Protein AF-W8ZKY0-F1 (afdb_monomer)

Solvent-accessible surface area (backbone atoms only — not comparable to full-atom values): 22464 Å² total; per-residue (Å²): 136,89,84,80,86,82,85,80,84,78,80,82,82,81,80,84,76,86,82,75,83,84,78,81,79,81,80,81,86,76,80,89,77,89,74,93,79,85,77,85,77,80,91,82,86,84,74,68,77,63,52,60,56,52,49,50,65,52,47,52,59,53,51,49,50,49,53,51,49,51,53,48,52,54,52,48,54,51,49,53,54,43,48,43,53,16,31,44,48,29,35,48,54,54,35,62,53,50,40,63,53,51,53,62,57,51,73,54,58,75,72,52,81,76,79,72,83,89,81,79,86,82,84,88,81,91,77,81,93,72,91,73,77,84,74,84,67,81,76,69,76,78,70,76,71,54,65,60,56,47,50,59,50,21,74,72,41,62,86,66,57,15,60,49,46,41,27,59,73,70,64,39,59,63,62,38,30,56,42,34,51,34,79,70,34,30,63,72,53,31,61,53,43,36,59,42,26,67,91,37,98,59,63,55,91,42,53,48,57,74,45,38,41,60,47,62,85,82,56,93,55,88,30,42,35,39,37,30,36,32,33,58,49,92,64,55,48,82,98,71,72,43,79,43,73,47,79,38,77,23,75,32,75,37,71,71,81,69,91,65,70,80,79,70,63,86,75,81,75,87,84,90,59,60,50,44,77,75,49,68,45,56,82,66,31,39,54,64,34,71,38,36,40,35,32,39,38,46,59,65,37,49,33,30,46,46,41,44,47,98,92,43,68,59,84,39,96,52,48,43,76,45,64,19,37,94,84,6,47,40,77,39,60,33,68,37,53,67,84,54,70,67,44,80,36,40,38,38,40,38,34,80,86,70,32,52,32,74,49,78,47,47,33,44,71,87,129

Foldseek 3Di:
DDDDDDDDDDDDDDDDDPDDDDDDDDDDDDDDDDDDDDDDDDPDPDPPPVVVVVCCVVVVVVVVVVVVVVVLVVVVVQVQVLLQQLQQQLQVVVLVVVVVLVVVLPVCVVVDDDDDDPDDDDDDDDDDDDDDDDDDDPDPPPPPPVLVVQLVVLVVDPPPSSVLSVCSSVVVVVVNQVCCFDPRVQVVSLVSSLVSSPVGPADSVQKGWPGWGAADQPPPPFGKTKTKMKGFDPDADPPVRDIDIDIYMDIDTHDHPDPDDPPLPPDDDDDDWAKAWDDKPDAQAEAQDKIKTKMFTDAQWKKFKWWQAPVGTDPFPQGTIDTAHRRRMDMTIGHHHNPGDFDKTKMWMATPVGNIGMDIGTYDYDD

Secondary structure (DSSP, 8-state):
---------PPPPP--------PPPPPP--------------S--SSSHHHHHHHHHHHHHHHHHHHHHHHHHHHHHHHHHHHHHHHHHHHHHHHHHHHHHHHHHHHHHTTS---------------------------------HHHHHHHHHTTSPTTHHHHHHHHHHT-HHHHHHHHHSHHHHHHHHHHHHHHHTTSSS-GGGEEEEEEEPPPSSS-S--EEEEEEEEEESPPPTTT---EEEEEEEEEE-----SS---------SS----EEEEEESSSB-TTSEEEEEEE-STT-EEEEEEEETTEE---TTSSEEE--TTSEEEEEEEPPTTPPSEEEEEEEEETTS-EEEEEEEE----

Radius of gyration: 39.67 Å; Cα contacts (8 Å, |Δi|>4): 468; chains: 1; bounding box: 88×68×128 Å

Sequence (367 aa):
MVYASRLVLLKPFRRFRCSAPWRQPASPRIPLERGSKSPRMNGAARAEEGSILLEAALVMPVLLLFLVLLAAFVQFSAAETALQAAADRAARQTAAHIRPAMLLLQQEGSKLPESAPKDSIDAGYESTSESVRKVDSPSRPQLPDWRQAAAEAAAYLPDPAGELASAVLQGDWKALADMAAEPVGLAVFEPFLRKAAEDTPLEPSRISLASLSLPDLEGGESGFLKLEAEYEFPIRVPFLGKKIILHRTAAERVWIPDPLPSQGGAGVPDSSSTVQITELYPIPARPGRKATLEAVASPGAQVTLEVRYKSGNSVSKHVGTQMADASGHVEWTWLVSGNTTPGQWEVVVTTSDGASASMPFIVQKKG

pLDDT: mean 73.35, std 19.97, range [26.8, 95.56]

Mean predicted aligned error: 20.65 Å

Nearest PDB structures (foldseek):
  6xi3-assembly1_AAA  TM=5.463E-01  e=5.819E-04  Marinobacter nauticus ATCC 49840
  1tlk-assembly1_A-2  TM=5.467E-01  e=1.540E-02  Meleagris gallopavo
  5uv6-assembly1_A  TM=4.498E-01  e=2.290E-03  Homo sapiens
  4lnv-assembly3_C  TM=4.868E-01  e=1.078E-02  Anopheles gambiae
  1p5v-assembly1_A  TM=6.817E-01  e=4.078E-01  Yersinia pestis

Structure (mmCIF, N/CA/C/O backbone):
data_AF-W8ZKY0-F1
#
_entry.id   AF-W8ZKY0-F1
#
loop_
_atom_site.group_PDB
_atom_site.id
_atom_site.type_symbol
_atom_site.label_atom_id
_atom_site.label_alt_id
_atom_site.label_comp_id
_atom_site.label_asym_id
_atom_site.label_entity_id
_atom_site.label_seq_id
_atom_site.pdbx_PDB_ins_code
_atom_site.Cartn_x
_atom_site.Cartn_y
_atom_site.Cartn_z
_atom_site.occupancy
_atom_site.B_iso_or_equiv
_atom_site.auth_seq_id
_atom_site.auth_comp_id
_atom_site.auth_asym_id
_atom_site.auth_atom_id
_atom_site.pdbx_PDB_model_num
ATOM 1 N N . MET A 1 1 ? -16.485 -34.958 -14.091 1.00 35.72 1 MET A N 1
ATOM 2 C CA . MET A 1 1 ? -17.079 -34.690 -15.419 1.00 35.72 1 MET A CA 1
ATOM 3 C C . MET A 1 1 ? -16.612 -33.314 -15.857 1.00 35.72 1 MET A C 1
ATOM 5 O O . MET A 1 1 ? -16.748 -32.364 -15.103 1.00 35.72 1 MET A O 1
ATOM 9 N N . VAL A 1 2 ? -15.931 -33.277 -16.995 1.00 34.25 2 VAL A N 1
ATOM 10 C CA . VAL A 1 2 ? -15.115 -32.174 -17.516 1.00 34.25 2 VAL A CA 1
ATOM 11 C C . VAL A 1 2 ? -16.018 -31.082 -18.089 1.00 34.25 2 VAL A C 1
ATOM 13 O O . VAL A 1 2 ? -16.889 -31.411 -18.889 1.00 34.25 2 VAL A O 1
ATOM 16 N N . TYR A 1 3 ? -15.804 -29.808 -17.737 1.00 35.38 3 TYR A N 1
ATOM 17 C CA . TYR A 1 3 ? -16.370 -28.692 -18.502 1.00 35.38 3 TYR A CA 1
ATOM 18 C C . TYR A 1 3 ? -15.275 -27.911 -19.226 1.00 35.38 3 TYR A C 1
ATOM 20 O O . TYR A 1 3 ? -14.293 -27.457 -18.645 1.00 35.38 3 TYR A O 1
ATOM 28 N N . ALA A 1 4 ? -15.472 -27.869 -20.540 1.00 33.25 4 ALA A N 1
ATOM 29 C CA . ALA A 1 4 ? -14.555 -27.492 -21.592 1.00 33.25 4 ALA A CA 1
ATOM 30 C C . ALA A 1 4 ? -14.082 -26.033 -21.561 1.00 33.25 4 ALA A C 1
ATOM 32 O O . ALA A 1 4 ? -14.848 -25.085 -21.390 1.00 33.25 4 ALA A O 1
ATOM 33 N N . SER A 1 5 ? -12.798 -25.910 -21.876 1.00 32.78 5 SER A N 1
ATOM 34 C CA . SER A 1 5 ? -12.078 -24.732 -22.326 1.00 32.78 5 SER A CA 1
ATOM 35 C C . SER A 1 5 ? -12.777 -24.006 -23.482 1.00 32.78 5 SER A C 1
ATOM 37 O O . SER A 1 5 ? -13.202 -24.627 -24.457 1.00 32.78 5 SER A O 1
ATOM 39 N N . ARG A 1 6 ? -12.776 -22.669 -23.446 1.00 35.41 6 ARG A N 1
ATOM 40 C CA . ARG A 1 6 ? -12.992 -21.837 -24.636 1.00 35.41 6 ARG A CA 1
ATOM 41 C C . ARG A 1 6 ? -11.854 -20.826 -24.756 1.00 35.41 6 ARG A C 1
ATOM 43 O O . ARG A 1 6 ? -11.908 -19.720 -24.234 1.00 35.41 6 ARG A O 1
ATOM 50 N N . LEU A 1 7 ? -10.794 -21.276 -25.422 1.00 31.47 7 LEU A N 1
ATOM 51 C CA . LEU A 1 7 ? -9.623 -20.495 -25.805 1.00 31.47 7 LEU A CA 1
ATOM 52 C C . LEU A 1 7 ? -10.039 -19.516 -26.919 1.00 31.47 7 LEU A C 1
ATOM 54 O O . LEU A 1 7 ? -10.363 -19.940 -28.030 1.00 31.47 7 LEU A O 1
ATOM 58 N N . VAL A 1 8 ? -10.062 -18.213 -26.636 1.00 37.09 8 VAL A N 1
ATOM 59 C CA . VAL A 1 8 ? -10.224 -17.179 -27.669 1.00 37.09 8 VAL A CA 1
ATOM 60 C C . VAL A 1 8 ? -8.841 -16.864 -28.230 1.00 37.09 8 VAL A C 1
ATOM 62 O O . VAL A 1 8 ? -8.016 -16.203 -27.609 1.00 37.09 8 VAL A O 1
ATOM 65 N N . LEU A 1 9 ? -8.599 -17.411 -29.416 1.00 35.75 9 LEU A N 1
ATOM 66 C CA . LEU A 1 9 ? -7.390 -17.269 -30.212 1.00 35.75 9 LEU A CA 1
ATOM 67 C C . LEU A 1 9 ? -7.338 -15.851 -30.818 1.00 35.75 9 LEU A C 1
ATOM 69 O O . LEU A 1 9 ? -8.016 -15.572 -31.810 1.00 35.75 9 LEU A O 1
ATOM 73 N N . LEU A 1 10 ? -6.552 -14.940 -30.237 1.00 38.41 10 LEU A N 1
ATOM 74 C CA . LEU A 1 10 ? -6.239 -13.651 -30.863 1.00 38.41 10 LEU A CA 1
ATOM 75 C C . LEU A 1 10 ? -4.984 -13.776 -31.741 1.00 38.41 10 LEU A C 1
ATOM 77 O O . LEU A 1 10 ? -3.959 -14.335 -31.364 1.00 38.41 10 LEU A O 1
ATOM 81 N N . LYS A 1 11 ? -5.159 -13.307 -32.977 1.00 39.84 11 LYS A N 1
ATOM 82 C CA . LYS A 1 11 ? -4.347 -13.508 -34.183 1.00 39.84 11 LYS A CA 1
ATOM 83 C C . LYS A 1 11 ? -2.867 -13.107 -34.027 1.00 39.84 11 LYS A C 1
ATOM 85 O O . LYS A 1 11 ? -2.597 -12.023 -33.515 1.00 39.84 11 LYS A O 1
ATOM 90 N N . PRO A 1 12 ? -1.913 -13.863 -34.603 1.00 44.84 12 PRO A N 1
ATOM 91 C CA . PRO A 1 12 ? -0.539 -13.396 -34.739 1.00 44.84 12 PRO A CA 1
ATOM 92 C C . PRO A 1 12 ? -0.410 -12.315 -35.827 1.00 44.84 12 PRO A C 1
ATOM 94 O O . PRO A 1 12 ? -0.951 -12.427 -36.932 1.00 44.84 12 PRO A O 1
ATOM 97 N N . PHE A 1 13 ? 0.345 -11.269 -35.490 1.00 38.56 13 PHE A N 1
ATOM 98 C CA . PHE A 1 13 ? 0.752 -10.158 -36.349 1.00 38.56 13 PHE A CA 1
ATOM 99 C C . PHE A 1 13 ? 1.396 -10.656 -37.657 1.00 38.56 13 PHE A C 1
ATOM 101 O O . PHE A 1 13 ? 2.391 -11.385 -37.655 1.00 38.56 13 PHE A O 1
ATOM 108 N N . ARG A 1 14 ? 0.837 -10.235 -38.799 1.00 42.66 14 ARG A N 1
ATOM 109 C CA . ARG A 1 14 ? 1.395 -10.486 -40.136 1.00 42.66 14 ARG A CA 1
ATOM 110 C C . ARG A 1 14 ? 2.733 -9.755 -40.292 1.00 42.66 14 ARG A C 1
ATOM 112 O O . ARG A 1 14 ? 2.778 -8.530 -40.265 1.00 42.66 14 ARG A O 1
ATOM 119 N N . ARG A 1 15 ? 3.809 -10.506 -40.548 1.00 42.97 15 ARG A N 1
ATOM 120 C CA . ARG A 1 15 ? 5.067 -9.968 -41.088 1.00 42.97 15 ARG A CA 1
ATOM 121 C C . ARG A 1 15 ? 4.819 -9.442 -42.505 1.00 42.97 15 ARG A C 1
ATOM 123 O O . ARG A 1 15 ? 4.543 -10.226 -43.412 1.00 42.97 15 ARG A O 1
ATOM 130 N N . PHE A 1 16 ? 4.938 -8.132 -42.705 1.00 38.62 16 PHE A N 1
ATOM 131 C CA . PHE A 1 16 ? 5.043 -7.539 -44.037 1.00 38.62 16 PHE A CA 1
ATOM 132 C C . PHE A 1 16 ? 6.382 -7.952 -44.657 1.00 38.62 16 PHE A C 1
ATOM 134 O O . PHE A 1 16 ? 7.450 -7.513 -44.238 1.00 38.62 16 PHE A O 1
ATOM 141 N N . ARG A 1 17 ? 6.323 -8.848 -45.644 1.00 40.22 17 ARG A N 1
ATOM 142 C CA . ARG A 1 17 ? 7.459 -9.246 -46.475 1.00 40.22 17 ARG A CA 1
ATOM 143 C C . ARG A 1 17 ? 7.473 -8.310 -47.687 1.00 40.22 17 ARG A C 1
ATOM 145 O O . ARG A 1 17 ? 6.783 -8.564 -48.667 1.00 40.22 17 ARG A O 1
ATOM 152 N N . CYS A 1 18 ? 8.209 -7.203 -47.607 1.00 38.53 18 CYS A N 1
ATOM 153 C CA . CYS A 1 18 ? 8.478 -6.361 -48.774 1.00 38.53 18 CYS A CA 1
ATOM 154 C C . CYS A 1 18 ? 9.473 -7.084 -49.691 1.00 38.53 18 CYS A C 1
ATOM 156 O O . CYS A 1 18 ? 10.683 -6.992 -49.512 1.00 38.53 18 CYS A O 1
ATOM 158 N N . SER A 1 19 ? 8.963 -7.839 -50.661 1.00 44.00 19 SER A N 1
ATOM 159 C CA . SER A 1 19 ? 9.735 -8.311 -51.809 1.00 44.00 19 SER A CA 1
ATOM 160 C C . SER A 1 19 ? 9.673 -7.251 -52.910 1.00 44.00 19 SER A C 1
ATOM 162 O O . SER A 1 19 ? 8.723 -7.225 -53.691 1.00 44.00 19 SER A O 1
ATOM 164 N N . ALA A 1 20 ? 10.668 -6.368 -52.966 1.00 47.94 20 ALA A N 1
ATOM 165 C CA . ALA A 1 20 ? 10.899 -5.509 -54.124 1.00 47.94 20 ALA A CA 1
ATOM 166 C C . ALA A 1 20 ? 12.006 -6.141 -54.992 1.00 47.94 20 ALA A C 1
ATOM 168 O O . ALA A 1 20 ? 13.117 -6.343 -54.494 1.00 47.94 20 ALA A O 1
ATOM 169 N N . PRO A 1 21 ? 11.742 -6.490 -56.264 1.00 51.41 21 PRO A N 1
ATOM 170 C CA . PRO A 1 21 ? 12.783 -6.953 -57.171 1.00 51.41 21 PRO A CA 1
ATOM 171 C C . PRO A 1 21 ? 13.642 -5.768 -57.628 1.00 51.41 21 PRO A C 1
ATOM 173 O O . PRO A 1 21 ? 13.153 -4.823 -58.249 1.00 51.41 21 PRO A O 1
ATOM 176 N N . TRP A 1 22 ? 14.937 -5.839 -57.330 1.00 41.00 22 TRP A N 1
ATOM 177 C CA . TRP A 1 22 ? 15.956 -4.925 -57.836 1.00 41.00 22 TRP A CA 1
ATOM 178 C C . TRP A 1 22 ? 16.039 -5.042 -59.367 1.00 41.00 22 TRP A C 1
ATOM 180 O O . TRP A 1 22 ? 16.595 -6.005 -59.892 1.00 41.00 22 TRP A O 1
ATOM 190 N N . ARG A 1 23 ? 15.489 -4.067 -60.103 1.00 45.97 23 ARG A N 1
ATOM 191 C CA . ARG A 1 23 ? 15.847 -3.854 -61.513 1.00 45.97 23 ARG A CA 1
ATOM 192 C C . ARG A 1 23 ? 17.168 -3.095 -61.558 1.00 45.97 23 ARG A C 1
ATOM 194 O O . ARG A 1 23 ? 17.256 -1.980 -61.055 1.00 45.97 23 ARG A O 1
ATOM 201 N N . GLN A 1 24 ? 18.173 -3.704 -62.1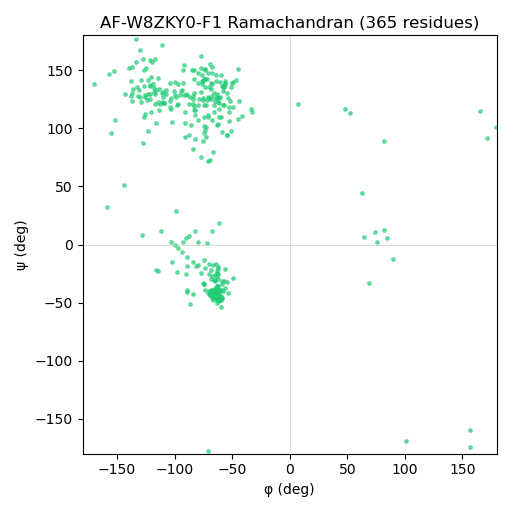75 1.00 59.00 24 GLN A N 1
ATOM 202 C CA . GLN A 1 24 ? 19.413 -3.036 -62.561 1.00 59.00 24 GLN A CA 1
ATOM 203 C C . GLN A 1 24 ? 19.102 -1.951 -63.610 1.00 59.00 24 GLN A C 1
ATOM 205 O O . GLN A 1 24 ? 18.486 -2.275 -64.629 1.00 59.00 24 GLN A O 1
ATOM 210 N N . PRO A 1 25 ? 19.505 -0.684 -63.418 1.00 50.19 25 PRO A N 1
ATOM 211 C CA . PRO A 1 25 ? 19.497 0.284 -64.503 1.00 50.19 25 PRO A CA 1
ATOM 212 C C . PRO A 1 25 ? 20.673 0.004 -65.448 1.00 50.19 25 PRO A C 1
ATOM 214 O O . PRO A 1 25 ? 21.827 -0.084 -65.028 1.00 50.19 25 PRO A O 1
ATOM 217 N N . ALA A 1 26 ? 20.360 -0.153 -66.735 1.00 50.62 26 ALA A N 1
ATOM 218 C CA . ALA A 1 26 ? 21.337 -0.278 -67.807 1.00 50.62 26 ALA A CA 1
ATOM 219 C C . ALA A 1 26 ? 22.261 0.951 -67.843 1.00 50.62 26 ALA A C 1
ATOM 221 O O . ALA A 1 26 ? 21.805 2.094 -67.805 1.00 50.62 26 ALA A O 1
ATOM 222 N N . SER A 1 27 ? 23.566 0.706 -67.916 1.00 51.84 27 SER A N 1
ATOM 223 C CA . SER A 1 27 ? 24.601 1.736 -67.984 1.00 51.84 27 SER A CA 1
ATOM 224 C C . SER A 1 27 ? 24.521 2.502 -69.315 1.00 51.84 27 SER A C 1
ATOM 226 O O . SER A 1 27 ? 24.565 1.862 -70.371 1.00 51.84 27 SER A O 1
ATOM 228 N N . PRO A 1 28 ? 24.470 3.845 -69.329 1.00 53.97 28 PRO A N 1
ATOM 229 C CA . PRO A 1 28 ? 24.658 4.595 -70.562 1.00 53.97 28 PRO A CA 1
ATOM 230 C C . PRO A 1 28 ? 26.150 4.601 -70.932 1.00 53.97 28 PRO A C 1
ATOM 232 O O . PRO A 1 28 ? 27.003 5.006 -70.143 1.00 53.97 28 PRO A O 1
ATOM 235 N N . ARG A 1 29 ? 26.478 4.138 -72.145 1.00 49.38 29 ARG A N 1
ATOM 236 C CA . ARG A 1 29 ? 27.815 4.297 -72.736 1.00 49.38 29 ARG A CA 1
ATOM 237 C C . ARG A 1 29 ? 28.014 5.770 -73.095 1.00 49.38 29 ARG A C 1
ATOM 239 O O . ARG A 1 29 ? 27.381 6.261 -74.024 1.00 49.38 29 ARG A O 1
ATOM 246 N N . ILE A 1 30 ? 28.886 6.458 -72.366 1.00 56.75 30 ILE A N 1
ATOM 247 C CA . ILE A 1 30 ? 29.305 7.830 -72.676 1.00 56.75 30 ILE A CA 1
ATOM 248 C C . ILE A 1 30 ? 30.483 7.765 -73.670 1.00 56.75 30 ILE A C 1
ATOM 250 O O . ILE A 1 30 ? 31.455 7.058 -73.389 1.00 56.75 30 ILE A O 1
ATOM 254 N N . PRO A 1 31 ? 30.432 8.461 -74.823 1.00 54.66 31 PRO A N 1
ATOM 255 C CA . PRO A 1 31 ? 31.553 8.545 -75.758 1.00 54.66 31 PRO A CA 1
ATOM 256 C C . PRO A 1 31 ? 32.697 9.395 -75.188 1.00 54.66 31 PRO A C 1
ATOM 258 O O . PRO A 1 31 ? 32.476 10.480 -74.653 1.00 54.66 31 PRO A O 1
ATOM 261 N N . LEU A 1 32 ? 33.932 8.912 -75.337 1.00 49.50 32 LEU A N 1
ATOM 262 C CA . LEU A 1 32 ? 35.157 9.653 -75.028 1.00 49.50 32 LEU A CA 1
ATOM 263 C C . LEU A 1 32 ? 35.428 10.696 -76.124 1.00 49.50 32 LEU A C 1
ATOM 265 O O . LEU A 1 32 ? 36.134 10.420 -77.091 1.00 49.50 32 LEU A O 1
ATOM 269 N N . GLU A 1 33 ? 34.884 11.899 -75.961 1.00 49.44 33 GLU A N 1
ATOM 270 C CA . GLU A 1 33 ? 35.291 13.084 -76.724 1.00 49.44 33 GLU A CA 1
ATOM 271 C C . GLU A 1 33 ? 36.549 13.693 -76.083 1.00 49.44 33 GLU A C 1
ATOM 273 O O . GLU A 1 33 ? 36.551 14.199 -74.959 1.00 49.44 33 GLU A O 1
ATOM 278 N N . ARG A 1 34 ? 37.663 13.588 -76.810 1.00 52.62 34 ARG A N 1
ATOM 279 C CA . ARG A 1 34 ? 38.973 14.141 -76.463 1.00 52.62 34 ARG A CA 1
ATOM 280 C C . ARG A 1 34 ? 39.002 15.620 -76.861 1.00 52.62 34 ARG A C 1
ATOM 282 O O . ARG A 1 34 ? 39.388 15.950 -77.976 1.00 52.62 34 ARG A O 1
ATOM 289 N N . GLY A 1 35 ? 38.626 16.501 -75.936 1.00 44.84 35 GLY A N 1
ATOM 290 C CA . GLY A 1 35 ? 38.641 17.956 -76.117 1.00 44.84 35 GLY A CA 1
ATOM 291 C C . GLY A 1 35 ? 39.619 18.656 -75.174 1.00 44.84 35 GLY A C 1
ATOM 292 O O . GLY A 1 35 ? 39.363 18.810 -73.986 1.00 44.84 35 GLY A O 1
ATOM 293 N N . SER A 1 36 ? 40.750 19.085 -75.727 1.00 51.84 36 SER A N 1
ATOM 294 C CA . SER A 1 36 ? 41.750 19.962 -75.112 1.00 51.84 36 SER A CA 1
ATOM 295 C C . SER A 1 36 ? 41.167 21.334 -74.744 1.00 51.84 36 SER A C 1
ATOM 297 O O . SER A 1 36 ? 40.618 22.004 -75.619 1.00 51.84 36 SER A O 1
ATOM 299 N N . LYS A 1 37 ? 41.338 21.756 -73.479 1.00 51.53 37 LYS A N 1
ATOM 300 C CA . LYS A 1 37 ? 41.832 23.081 -73.028 1.00 51.53 37 LYS A CA 1
ATOM 301 C C . LYS A 1 37 ? 41.541 23.277 -71.536 1.00 51.53 37 LYS A C 1
ATOM 303 O O . LYS A 1 37 ? 40.399 23.375 -71.109 1.00 51.53 37 LYS A O 1
ATOM 308 N N . SER A 1 38 ? 42.609 23.365 -70.752 1.00 58.75 38 SER A N 1
ATOM 309 C CA . SER A 1 38 ? 42.606 23.727 -69.335 1.00 58.75 38 SER A CA 1
ATOM 310 C C . SER A 1 38 ? 42.293 25.217 -69.131 1.00 58.75 38 SER A C 1
ATOM 312 O O . SER A 1 38 ? 43.067 26.050 -69.617 1.00 58.75 38 SER A O 1
ATOM 314 N N . PRO A 1 39 ? 41.271 25.596 -68.346 1.00 56.34 39 PRO A N 1
ATOM 315 C CA . PRO A 1 39 ? 41.257 26.888 -67.686 1.00 56.34 39 PRO A CA 1
ATOM 316 C C . PRO A 1 39 ? 42.052 26.772 -66.380 1.00 56.34 39 PRO A C 1
ATOM 318 O O . PRO A 1 39 ? 41.824 25.881 -65.563 1.00 56.34 39 PRO A O 1
ATOM 321 N N . ARG A 1 40 ? 43.018 27.676 -66.196 1.00 52.56 40 ARG A N 1
ATOM 322 C CA . ARG A 1 40 ? 43.728 27.878 -64.928 1.00 52.56 40 ARG A CA 1
ATOM 323 C C . ARG A 1 40 ? 42.703 28.097 -63.809 1.00 52.56 40 ARG A C 1
ATOM 325 O O . ARG A 1 40 ? 42.003 29.105 -63.811 1.00 52.56 40 ARG A O 1
ATOM 332 N N . MET A 1 41 ? 42.624 27.165 -62.863 1.00 48.88 41 MET A N 1
ATOM 333 C CA . MET A 1 41 ? 41.863 27.352 -61.630 1.00 48.88 41 MET A CA 1
ATOM 334 C C . MET A 1 41 ? 42.649 28.294 -60.716 1.00 48.88 41 MET A C 1
ATOM 336 O O . MET A 1 41 ? 43.702 27.929 -60.194 1.00 48.88 41 MET A O 1
ATOM 340 N N . ASN A 1 42 ? 42.138 29.510 -60.535 1.00 48.88 42 ASN A N 1
ATOM 341 C CA . ASN A 1 42 ? 42.554 30.391 -59.451 1.00 48.88 42 ASN A CA 1
ATOM 342 C C . ASN A 1 42 ? 42.221 29.701 -58.119 1.00 48.88 42 ASN A C 1
ATOM 344 O O . ASN A 1 42 ? 41.061 29.407 -57.831 1.00 48.88 42 ASN A O 1
ATOM 348 N N . GLY A 1 43 ? 43.247 29.399 -57.325 1.00 57.81 43 GLY A N 1
ATOM 349 C CA . GLY A 1 43 ? 43.101 28.829 -55.991 1.00 57.81 43 GLY A CA 1
ATOM 350 C C . GLY A 1 43 ? 42.616 29.886 -55.006 1.00 57.81 43 GLY A C 1
ATOM 351 O O . GLY A 1 43 ? 43.428 30.642 -54.492 1.00 57.81 43 GLY A O 1
ATOM 352 N N . ALA A 1 44 ? 41.307 29.941 -54.757 1.00 58.22 44 ALA A N 1
ATOM 353 C CA . ALA A 1 44 ? 40.725 30.770 -53.695 1.00 58.22 44 ALA A CA 1
ATOM 354 C C . ALA A 1 44 ? 39.322 30.303 -53.241 1.00 58.22 44 ALA A C 1
ATOM 356 O O . ALA A 1 44 ? 38.492 31.124 -52.878 1.00 58.22 44 ALA A O 1
ATOM 357 N N . ALA A 1 45 ? 39.022 28.999 -53.274 1.00 56.62 45 ALA A N 1
ATOM 358 C CA . ALA A 1 45 ? 37.715 28.471 -52.850 1.00 56.62 45 ALA A CA 1
ATOM 359 C C . ALA A 1 45 ? 37.841 27.105 -52.155 1.00 56.62 45 ALA A C 1
ATOM 361 O O . ALA A 1 45 ? 37.233 26.128 -52.574 1.00 56.62 45 ALA A O 1
ATOM 362 N N . ARG A 1 46 ? 38.718 26.987 -51.148 1.00 55.75 46 ARG A N 1
ATOM 363 C CA . ARG A 1 46 ? 39.012 25.683 -50.515 1.00 55.75 46 ARG A CA 1
ATOM 364 C C . ARG A 1 46 ? 38.911 25.642 -48.990 1.00 55.75 46 ARG A C 1
ATOM 366 O O . ARG A 1 46 ? 39.307 24.638 -48.412 1.00 55.75 46 ARG A O 1
ATOM 373 N N . ALA A 1 47 ? 38.408 26.695 -48.345 1.00 56.44 47 ALA A N 1
ATOM 374 C CA . ALA A 1 47 ? 38.441 26.802 -46.882 1.00 56.44 47 ALA A CA 1
ATOM 375 C C . ALA A 1 47 ? 37.066 26.784 -46.185 1.00 56.44 47 ALA A C 1
ATOM 377 O O . ALA A 1 47 ? 37.018 26.403 -45.023 1.00 56.44 47 ALA A O 1
ATOM 378 N N . GLU A 1 48 ? 35.955 27.122 -46.855 1.00 59.28 48 GLU A N 1
ATOM 379 C CA . GLU A 1 48 ? 34.655 27.272 -46.163 1.00 59.28 48 GLU A CA 1
ATOM 380 C C . GLU A 1 48 ? 33.723 26.047 -46.242 1.00 59.28 48 GLU A C 1
ATOM 382 O O . GLU A 1 48 ? 32.920 25.824 -45.339 1.00 59.28 48 GLU A O 1
ATOM 387 N N . GLU A 1 49 ? 33.866 25.174 -47.244 1.00 59.53 49 GLU A N 1
ATOM 388 C CA . GLU A 1 49 ? 32.979 24.003 -47.409 1.00 59.53 49 GLU A CA 1
ATOM 389 C C . GLU A 1 49 ? 33.243 22.874 -46.389 1.00 59.53 49 GLU A C 1
ATOM 391 O O . GLU A 1 49 ? 32.371 22.045 -46.129 1.00 59.53 49 GLU A O 1
ATOM 396 N N . GLY A 1 50 ? 34.426 22.847 -45.764 1.00 63.41 50 GLY A N 1
ATOM 397 C CA . GLY A 1 50 ? 34.779 21.850 -44.747 1.00 63.41 50 GLY A CA 1
ATOM 398 C C . GLY A 1 50 ? 34.161 22.109 -43.366 1.00 63.41 50 GLY A C 1
ATOM 399 O O . GLY A 1 50 ? 33.972 21.157 -42.609 1.00 63.41 50 GLY A O 1
ATOM 400 N N . SER A 1 51 ? 33.811 23.366 -43.048 1.00 73.19 51 SER A N 1
ATOM 401 C CA . SER A 1 51 ? 33.231 23.736 -41.743 1.00 73.19 51 SER A CA 1
ATOM 402 C C . SER A 1 51 ? 31.820 23.181 -41.589 1.00 73.19 51 SER A C 1
ATOM 404 O O . SER A 1 51 ? 31.506 22.575 -40.573 1.00 73.19 51 SER A O 1
ATOM 406 N N . ILE A 1 52 ? 30.995 23.282 -42.638 1.00 82.88 52 ILE A N 1
ATOM 407 C CA . ILE A 1 52 ? 29.594 22.833 -42.611 1.00 82.88 52 ILE A CA 1
ATOM 408 C C . ILE A 1 52 ? 29.505 21.315 -42.398 1.00 82.88 52 ILE A C 1
ATOM 410 O O . ILE A 1 52 ? 28.650 20.839 -41.654 1.00 82.88 52 ILE A O 1
ATOM 414 N N . LEU A 1 53 ? 30.408 20.542 -43.011 1.00 85.94 53 LEU A N 1
ATOM 415 C CA . LEU A 1 53 ? 30.481 19.091 -42.821 1.00 85.94 53 LEU A CA 1
ATOM 416 C C . LEU A 1 53 ? 30.947 18.716 -41.408 1.00 85.94 53 LEU A C 1
ATOM 418 O O . LEU A 1 53 ? 30.403 17.779 -40.828 1.00 85.94 53 LEU A O 1
ATOM 422 N N . LEU A 1 54 ? 31.922 19.440 -40.847 1.00 84.38 54 LEU A N 1
ATOM 423 C CA . LEU A 1 54 ? 32.421 19.208 -39.489 1.00 84.38 54 LEU A CA 1
ATOM 424 C C . LEU A 1 54 ? 31.376 19.584 -38.429 1.00 84.38 54 LEU A C 1
ATOM 426 O O . LEU A 1 54 ? 31.141 18.820 -37.494 1.00 84.38 54 LEU A O 1
ATOM 430 N N . GLU A 1 55 ? 30.712 20.726 -38.604 1.00 85.56 55 GLU A N 1
ATOM 431 C CA . GLU A 1 55 ? 29.609 21.170 -37.756 1.00 85.56 55 GLU A CA 1
ATOM 432 C C . GLU A 1 55 ? 28.439 20.190 -37.838 1.00 85.56 55 GLU A C 1
ATOM 434 O O . GLU A 1 55 ? 27.967 19.728 -36.805 1.00 85.56 55 GLU A O 1
ATOM 439 N N . ALA A 1 56 ? 28.023 19.763 -39.036 1.00 87.75 56 ALA A N 1
ATOM 440 C CA . ALA A 1 56 ? 26.963 18.766 -39.189 1.00 87.75 56 ALA A CA 1
ATOM 441 C C . ALA A 1 56 ? 27.342 17.403 -38.581 1.00 87.75 56 ALA A C 1
ATOM 443 O O . ALA A 1 56 ? 26.501 16.752 -37.956 1.00 87.75 56 ALA A O 1
ATOM 444 N N . ALA A 1 57 ? 28.604 16.980 -38.711 1.00 89.69 57 ALA A N 1
ATOM 445 C CA . ALA A 1 57 ? 29.101 15.734 -38.130 1.00 89.69 57 ALA A CA 1
ATOM 446 C C . ALA A 1 57 ? 29.147 15.763 -36.595 1.00 89.69 57 ALA A C 1
ATOM 448 O O . ALA A 1 57 ? 29.019 14.708 -35.976 1.00 89.69 57 ALA A O 1
ATOM 449 N N . LEU A 1 58 ? 29.294 16.940 -35.977 1.00 89.75 58 LEU A N 1
ATOM 450 C CA . LEU A 1 58 ? 29.260 17.098 -34.521 1.00 89.75 58 LEU A CA 1
ATOM 451 C C . LEU A 1 58 ? 27.836 17.349 -33.996 1.00 89.75 58 LEU A C 1
ATOM 453 O O . LEU A 1 58 ? 27.442 16.795 -32.971 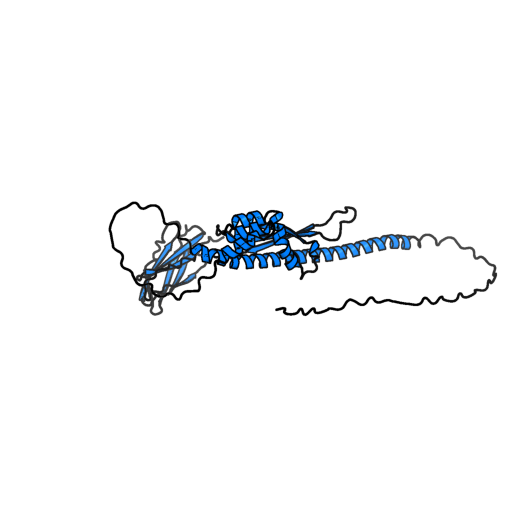1.00 89.75 58 LEU A O 1
ATOM 457 N N . VAL A 1 59 ? 27.040 18.143 -34.714 1.00 93.75 59 VAL A N 1
ATOM 458 C CA . VAL A 1 59 ? 25.678 18.524 -34.319 1.00 93.75 59 VAL A CA 1
ATOM 459 C C . VAL A 1 59 ? 24.717 17.343 -34.427 1.00 93.75 59 VAL A C 1
ATOM 461 O O . VAL A 1 59 ? 23.914 17.148 -33.518 1.00 93.75 59 VAL A O 1
ATOM 464 N N . MET A 1 60 ? 24.799 16.517 -35.478 1.00 91.38 60 MET A N 1
ATOM 465 C CA . MET A 1 60 ? 23.860 15.400 -35.666 1.00 91.38 60 MET A CA 1
ATOM 466 C C . MET A 1 60 ? 23.919 14.366 -34.523 1.00 91.38 60 MET A C 1
ATOM 468 O O . MET A 1 60 ? 22.864 14.054 -33.968 1.00 91.38 60 MET A O 1
ATOM 472 N N . PRO A 1 61 ? 25.092 13.860 -34.086 1.00 89.88 61 PRO A N 1
ATOM 473 C CA . PRO A 1 61 ? 25.175 12.953 -32.939 1.00 89.88 61 PRO A CA 1
ATOM 474 C C . PRO A 1 61 ? 24.730 13.590 -31.619 1.00 89.88 61 PRO A C 1
ATOM 476 O O . PRO A 1 61 ? 24.084 12.920 -30.815 1.00 89.88 61 PRO A O 1
ATOM 479 N N . VAL A 1 62 ? 25.036 14.873 -31.393 1.00 90.25 62 VAL A N 1
ATOM 480 C CA . VAL A 1 62 ? 24.611 15.595 -30.181 1.00 90.25 62 VAL A CA 1
ATOM 481 C C . VAL A 1 62 ? 23.094 15.773 -30.158 1.00 90.25 62 VAL A C 1
ATOM 483 O O . VAL A 1 62 ? 22.462 15.520 -29.134 1.00 90.25 62 VAL A O 1
ATOM 486 N N . LEU A 1 63 ? 22.491 16.133 -31.292 1.00 92.62 63 LEU A N 1
ATOM 487 C CA . LEU A 1 63 ? 21.042 16.238 -31.436 1.00 92.62 63 LEU A CA 1
ATOM 488 C C . LEU A 1 63 ? 20.363 14.880 -31.220 1.00 92.62 63 LEU A C 1
ATOM 490 O O . LEU A 1 63 ? 19.360 14.802 -30.515 1.00 92.62 63 LEU A O 1
ATOM 494 N N . LEU A 1 64 ? 20.921 13.798 -31.773 1.00 90.00 64 LEU A N 1
ATOM 495 C CA . LEU A 1 64 ? 20.420 12.443 -31.533 1.00 90.00 64 LEU A CA 1
ATOM 496 C C . LEU A 1 64 ? 20.523 12.053 -30.055 1.00 90.00 64 LEU A C 1
ATOM 498 O O . LEU A 1 64 ? 19.564 11.511 -29.511 1.00 90.00 64 LEU A O 1
ATOM 502 N N . LEU A 1 65 ? 21.638 12.361 -29.387 1.00 88.12 65 LEU A N 1
ATOM 503 C CA . LEU A 1 65 ? 21.800 12.114 -27.954 1.00 88.12 65 LEU A CA 1
ATOM 504 C C . LEU A 1 65 ? 20.776 12.906 -27.134 1.00 88.12 65 LEU A C 1
ATOM 506 O O . LEU A 1 65 ? 20.192 12.357 -26.203 1.00 88.12 65 LEU A O 1
ATOM 510 N N . PHE A 1 66 ? 20.505 14.157 -27.509 1.00 90.88 66 PHE A N 1
ATOM 511 C CA . PHE A 1 66 ? 19.468 14.973 -26.883 1.00 90.88 66 PHE A CA 1
ATOM 512 C C . PHE A 1 66 ? 18.063 14.382 -27.076 1.00 90.88 66 PHE A C 1
ATOM 514 O O . PHE A 1 66 ? 17.307 14.283 -26.113 1.00 90.88 66 PHE A O 1
ATOM 521 N N . LEU A 1 67 ? 17.717 13.925 -28.284 1.00 92.19 67 LEU A N 1
ATOM 522 C CA . LEU A 1 67 ? 16.430 13.269 -28.549 1.00 92.19 67 LEU A CA 1
ATOM 523 C C . LEU A 1 67 ? 16.280 11.952 -27.778 1.00 92.19 67 LEU A C 1
ATOM 525 O O . LEU A 1 67 ? 15.215 11.684 -27.223 1.00 92.19 67 LEU A O 1
ATOM 529 N N . VAL A 1 68 ? 17.342 11.145 -27.703 1.00 88.62 68 VAL A N 1
ATOM 530 C CA . VAL A 1 68 ? 17.365 9.919 -26.891 1.00 88.62 68 VAL A CA 1
ATOM 531 C C . VAL A 1 68 ? 17.207 10.252 -25.409 1.00 88.62 68 VAL A C 1
ATOM 533 O O . VAL A 1 68 ? 16.447 9.577 -24.720 1.00 88.62 68 VAL A O 1
ATOM 536 N N . LEU A 1 69 ? 17.864 11.307 -24.920 1.00 88.31 69 LEU A N 1
ATOM 537 C CA . LEU A 1 69 ? 17.733 11.772 -23.539 1.00 88.31 69 LEU A CA 1
ATOM 538 C C . LEU A 1 69 ? 16.305 12.241 -23.236 1.00 88.31 69 LEU A C 1
ATOM 540 O O . LEU A 1 69 ? 15.758 11.875 -22.199 1.00 88.31 69 LEU A O 1
ATOM 544 N N . LEU A 1 70 ? 15.672 12.981 -24.150 1.00 92.69 70 LEU A N 1
ATOM 545 C CA . LEU A 1 70 ? 14.277 13.403 -24.014 1.00 92.69 70 LEU A CA 1
ATOM 546 C C . LEU A 1 70 ? 13.335 12.190 -23.970 1.00 92.69 70 LEU A C 1
ATOM 548 O O . LEU A 1 70 ? 12.482 12.098 -23.089 1.00 92.69 70 LEU A O 1
ATOM 552 N N . ALA A 1 71 ? 13.513 11.232 -24.883 1.00 90.00 71 ALA A N 1
ATOM 553 C CA . ALA A 1 71 ? 12.724 10.004 -24.905 1.00 90.00 71 ALA A CA 1
ATOM 554 C C . ALA A 1 71 ? 12.919 9.176 -23.622 1.00 90.00 71 ALA A C 1
ATOM 556 O O . ALA A 1 71 ? 11.943 8.676 -23.063 1.00 90.00 71 ALA A O 1
ATOM 557 N N . ALA A 1 72 ? 14.153 9.076 -23.120 1.00 88.50 72 ALA A N 1
ATOM 558 C CA . ALA A 1 72 ? 14.458 8.413 -21.857 1.00 88.50 72 ALA A CA 1
ATOM 559 C C . ALA A 1 72 ? 13.791 9.120 -20.669 1.00 88.50 72 ALA A C 1
ATOM 561 O O . ALA A 1 72 ? 13.240 8.448 -19.803 1.00 88.50 72 ALA A O 1
ATOM 562 N N . PHE A 1 73 ? 13.772 10.456 -20.650 1.00 90.19 73 PHE A N 1
ATOM 563 C CA . PHE A 1 73 ? 13.107 11.234 -19.602 1.00 90.19 73 PHE A CA 1
ATOM 564 C C . PHE A 1 73 ? 11.586 11.018 -19.596 1.00 90.19 73 PHE A C 1
ATOM 566 O O . PHE A 1 73 ? 10.991 10.818 -18.538 1.00 90.19 73 PHE A O 1
ATOM 573 N N . VAL A 1 74 ? 10.956 10.975 -20.776 1.00 92.62 74 VAL A N 1
ATOM 574 C CA . VAL A 1 74 ? 9.526 10.647 -20.903 1.00 92.62 74 VAL A CA 1
ATOM 575 C C . VAL A 1 74 ? 9.244 9.228 -20.403 1.00 92.62 74 VAL A C 1
ATOM 577 O O . VAL A 1 74 ? 8.315 9.028 -19.624 1.00 92.62 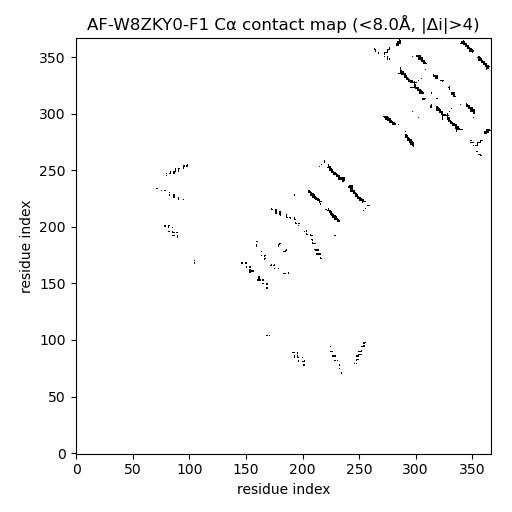74 VAL A O 1
ATOM 580 N N . GLN A 1 75 ? 10.058 8.245 -20.802 1.00 90.19 75 GLN A N 1
ATOM 581 C CA . GLN A 1 75 ? 9.915 6.861 -20.333 1.00 90.19 75 GLN A CA 1
ATOM 582 C C . GLN A 1 75 ? 10.117 6.740 -18.820 1.00 90.19 75 GLN A C 1
ATOM 584 O O . GLN A 1 75 ? 9.395 5.993 -18.166 1.00 90.19 75 GLN A O 1
ATOM 589 N N . PHE A 1 76 ? 11.066 7.489 -18.260 1.00 91.00 76 PHE A N 1
ATOM 590 C CA . PHE A 1 76 ? 11.330 7.533 -16.827 1.00 91.00 76 PHE A CA 1
ATOM 591 C C . PHE A 1 76 ? 10.125 8.079 -16.054 1.00 91.00 76 PHE A C 1
ATOM 593 O O . PHE A 1 76 ? 9.638 7.420 -15.141 1.00 91.00 76 PHE A O 1
ATOM 600 N N . SER A 1 77 ? 9.575 9.224 -16.470 1.00 93.31 77 SER A N 1
ATOM 601 C CA . SER A 1 77 ? 8.387 9.811 -15.835 1.00 93.31 77 SER A CA 1
ATOM 602 C C . SER A 1 77 ? 7.155 8.901 -15.943 1.00 93.31 77 SER A C 1
ATOM 604 O O . SER A 1 77 ? 6.407 8.740 -14.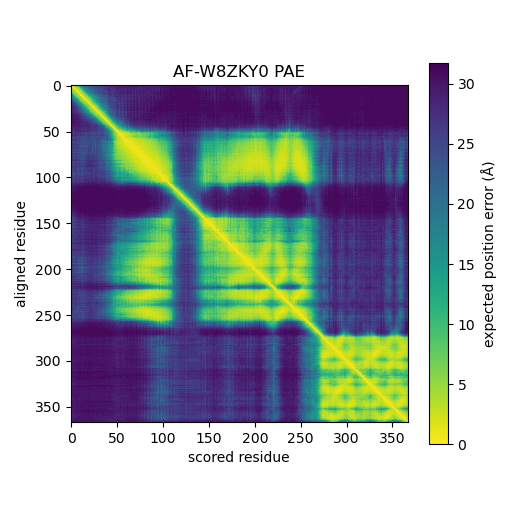972 1.00 93.31 77 SER A O 1
ATOM 606 N N . ALA A 1 78 ? 6.969 8.251 -17.098 1.00 92.62 78 ALA A N 1
ATOM 607 C CA . ALA A 1 78 ? 5.907 7.270 -17.288 1.00 92.62 78 ALA A CA 1
ATOM 608 C C . ALA A 1 78 ? 6.074 6.070 -16.344 1.00 92.62 78 ALA A C 1
ATOM 610 O O . ALA A 1 78 ? 5.099 5.669 -15.714 1.00 92.62 78 ALA A O 1
ATOM 611 N N . ALA A 1 79 ? 7.295 5.541 -16.203 1.00 92.62 79 ALA A N 1
ATOM 612 C CA . ALA A 1 79 ? 7.604 4.435 -15.300 1.00 92.62 79 ALA A CA 1
ATOM 613 C C . ALA A 1 79 ? 7.407 4.810 -13.823 1.00 92.62 79 ALA A C 1
ATOM 615 O O . ALA A 1 79 ? 6.834 4.027 -13.072 1.00 92.62 79 ALA A O 1
ATOM 616 N N . GLU A 1 80 ? 7.812 6.011 -13.402 1.00 93.56 80 GLU A N 1
ATOM 617 C CA . GLU A 1 80 ? 7.593 6.476 -12.028 1.00 93.56 80 GLU A CA 1
ATOM 618 C C . GLU A 1 80 ? 6.104 6.600 -11.682 1.00 93.56 80 GLU A C 1
ATOM 620 O O . GLU A 1 80 ? 5.676 6.147 -10.620 1.00 93.56 80 GLU A O 1
ATOM 625 N N . THR A 1 81 ? 5.312 7.194 -12.580 1.00 94.44 81 THR A N 1
ATOM 626 C CA . THR A 1 81 ? 3.861 7.367 -12.390 1.00 94.44 81 THR A CA 1
ATOM 627 C C . THR A 1 81 ? 3.158 6.014 -12.344 1.00 94.44 81 THR A C 1
ATOM 629 O O . THR A 1 81 ? 2.307 5.758 -11.494 1.00 94.44 81 THR A O 1
ATOM 632 N N . ALA A 1 82 ? 3.548 5.129 -13.256 1.00 94.00 82 ALA A N 1
ATOM 633 C CA . ALA A 1 82 ? 3.090 3.757 -13.320 1.00 94.00 82 ALA A CA 1
ATOM 634 C C . ALA A 1 82 ? 3.400 2.965 -12.039 1.00 94.00 82 ALA A C 1
ATOM 636 O O . ALA A 1 82 ? 2.524 2.277 -11.518 1.00 94.00 82 ALA A O 1
ATOM 637 N N . LEU A 1 83 ? 4.625 3.080 -11.520 1.00 94.44 83 LEU A N 1
ATOM 638 C CA . LEU A 1 83 ? 5.060 2.357 -10.327 1.00 94.44 83 LEU A CA 1
ATOM 639 C C . LEU A 1 83 ? 4.300 2.832 -9.090 1.00 94.44 83 LEU A C 1
ATOM 641 O O . LEU A 1 83 ? 3.837 2.005 -8.309 1.00 94.44 83 LEU A O 1
ATOM 645 N N . GLN A 1 84 ? 4.102 4.147 -8.956 1.00 94.50 84 GLN A N 1
ATOM 646 C CA . GLN A 1 84 ? 3.276 4.705 -7.887 1.00 94.50 84 GLN A CA 1
ATOM 647 C C . GLN A 1 84 ? 1.835 4.183 -7.968 1.00 94.50 84 GLN A C 1
ATOM 649 O O . GLN A 1 84 ? 1.294 3.719 -6.970 1.00 94.50 84 GLN A O 1
ATOM 654 N N . ALA A 1 85 ? 1.226 4.189 -9.160 1.00 93.12 85 ALA A N 1
ATOM 655 C CA . ALA A 1 85 ? -0.138 3.698 -9.343 1.00 93.12 85 ALA A CA 1
ATOM 656 C C . ALA A 1 85 ? -0.277 2.200 -9.016 1.00 93.12 85 ALA A C 1
ATOM 658 O O . ALA A 1 85 ? -1.278 1.792 -8.424 1.00 93.12 85 ALA A O 1
ATOM 659 N N . ALA A 1 86 ? 0.713 1.382 -9.382 1.00 92.88 86 ALA A N 1
ATOM 660 C CA . ALA A 1 86 ? 0.741 -0.037 -9.041 1.00 92.88 86 ALA A CA 1
ATOM 661 C C . ALA A 1 86 ? 0.882 -0.254 -7.524 1.00 92.88 86 ALA A C 1
ATOM 663 O O . ALA A 1 86 ? 0.125 -1.042 -6.955 1.00 92.88 86 ALA A O 1
ATOM 664 N N . ALA A 1 87 ? 1.782 0.484 -6.864 1.00 93.00 87 ALA A N 1
ATOM 665 C CA . ALA A 1 87 ? 1.969 0.426 -5.415 1.00 93.00 87 ALA A CA 1
ATOM 666 C C . ALA A 1 87 ? 0.694 0.840 -4.658 1.00 93.00 87 ALA A C 1
ATOM 668 O O . ALA A 1 87 ? 0.258 0.126 -3.756 1.00 93.00 87 ALA A O 1
ATOM 669 N N . ASP A 1 88 ? 0.038 1.927 -5.076 1.00 93.19 88 ASP A N 1
ATOM 670 C CA . ASP A 1 88 ? -1.213 2.399 -4.472 1.00 93.19 88 ASP A CA 1
ATOM 671 C C . ASP A 1 88 ? -2.357 1.386 -4.650 1.00 93.19 88 ASP A C 1
ATOM 673 O O . ASP A 1 88 ? -3.140 1.153 -3.726 1.00 93.19 88 ASP A O 1
ATOM 677 N N . ARG A 1 89 ? -2.471 0.749 -5.825 1.00 92.56 89 ARG A N 1
ATOM 678 C CA . ARG A 1 89 ? -3.476 -0.302 -6.075 1.00 92.56 89 ARG A CA 1
ATOM 679 C C . ARG A 1 89 ? -3.218 -1.547 -5.233 1.00 92.56 89 ARG A C 1
ATOM 681 O O . ARG A 1 89 ? -4.163 -2.070 -4.644 1.00 92.56 89 ARG A O 1
ATOM 688 N N . ALA A 1 90 ? -1.963 -1.990 -5.160 1.00 91.50 90 ALA A N 1
ATOM 689 C CA . ALA A 1 90 ? -1.563 -3.131 -4.346 1.00 91.50 90 ALA A CA 1
ATOM 690 C C . ALA A 1 90 ? -1.852 -2.870 -2.861 1.00 91.50 90 ALA A C 1
ATOM 692 O O . ALA A 1 90 ? -2.495 -3.690 -2.211 1.00 91.50 90 ALA A O 1
ATOM 693 N N . ALA A 1 91 ? -1.470 -1.698 -2.342 1.00 91.94 91 ALA A N 1
ATOM 694 C CA . ALA A 1 91 ? -1.740 -1.308 -0.961 1.00 91.94 91 ALA A CA 1
ATOM 695 C C . ALA A 1 91 ? -3.248 -1.299 -0.652 1.00 91.94 91 ALA A C 1
ATOM 697 O O . ALA A 1 91 ? -3.672 -1.893 0.338 1.00 91.94 91 ALA A O 1
ATOM 698 N N . ARG A 1 92 ? -4.079 -0.716 -1.529 1.00 91.12 92 ARG A N 1
ATOM 699 C CA . ARG A 1 92 ? -5.546 -0.701 -1.365 1.00 91.12 92 ARG A CA 1
ATOM 700 C C . ARG A 1 92 ? -6.168 -2.093 -1.394 1.00 91.12 92 ARG A C 1
ATOM 702 O O . ARG A 1 92 ? -7.020 -2.389 -0.560 1.00 91.12 92 ARG A O 1
ATOM 709 N N . GLN A 1 93 ? -5.764 -2.947 -2.336 1.00 90.44 93 GLN A N 1
ATOM 710 C CA . GLN A 1 93 ? -6.274 -4.318 -2.418 1.00 90.44 93 GLN A CA 1
ATOM 711 C C . GLN A 1 93 ? -5.900 -5.123 -1.174 1.00 90.44 93 GLN A C 1
ATOM 713 O O . GLN A 1 93 ? -6.770 -5.744 -0.565 1.00 90.44 93 GLN A O 1
ATOM 718 N N . THR A 1 94 ? -4.636 -5.067 -0.759 1.00 89.19 94 THR A N 1
ATOM 719 C CA . THR A 1 94 ? -4.166 -5.764 0.440 1.00 89.19 94 THR A CA 1
ATOM 720 C C . THR A 1 94 ? -4.889 -5.251 1.685 1.00 89.19 94 THR A C 1
ATOM 722 O O . THR A 1 94 ? -5.451 -6.052 2.428 1.00 89.19 94 THR A O 1
ATOM 725 N N . ALA A 1 95 ? -4.987 -3.930 1.874 1.00 88.69 95 ALA A N 1
ATOM 726 C CA . ALA A 1 95 ? -5.701 -3.332 3.003 1.00 88.69 95 ALA A CA 1
ATOM 727 C C . ALA A 1 95 ? -7.181 -3.754 3.062 1.00 88.69 95 ALA A C 1
ATOM 729 O O . ALA A 1 95 ? -7.697 -4.065 4.139 1.00 88.69 95 ALA A O 1
ATOM 730 N N . ALA A 1 96 ? -7.858 -3.833 1.911 1.00 87.75 96 ALA A N 1
ATOM 731 C CA . ALA A 1 96 ? -9.251 -4.267 1.830 1.00 87.75 96 ALA A CA 1
ATOM 732 C C . ALA A 1 96 ? -9.450 -5.744 2.219 1.00 87.75 96 ALA A C 1
ATOM 734 O O . ALA A 1 96 ? -10.497 -6.094 2.767 1.00 87.75 96 ALA A O 1
ATOM 735 N N . HIS A 1 97 ? -8.460 -6.610 1.977 1.00 87.06 97 HIS A N 1
ATOM 736 C CA . HIS A 1 97 ? -8.531 -8.037 2.310 1.00 87.06 97 HIS A CA 1
ATOM 737 C C . HIS A 1 97 ? -8.224 -8.358 3.782 1.00 87.06 97 HIS A C 1
ATOM 739 O O . HIS A 1 97 ? -8.652 -9.406 4.267 1.00 87.06 97 HIS A O 1
ATOM 745 N N . ILE A 1 98 ? -7.573 -7.458 4.525 1.00 84.88 98 ILE A N 1
ATOM 746 C CA . ILE A 1 98 ? -7.262 -7.670 5.952 1.00 84.88 98 ILE A CA 1
ATOM 747 C C . ILE A 1 98 ? -8.537 -7.687 6.809 1.00 84.88 98 ILE A C 1
ATOM 749 O O . ILE A 1 98 ? -8.698 -8.531 7.691 1.00 84.88 98 ILE A O 1
ATOM 753 N N . ARG A 1 99 ? -9.497 -6.797 6.529 1.00 81.44 99 ARG A N 1
ATOM 754 C CA . ARG A 1 99 ? -10.744 -6.691 7.305 1.00 81.44 99 ARG A CA 1
ATOM 755 C C . ARG A 1 99 ? -11.590 -7.976 7.318 1.00 81.44 99 ARG A C 1
ATOM 757 O O . ARG A 1 99 ? -11.950 -8.416 8.414 1.00 81.44 99 ARG A O 1
ATOM 764 N N . PRO A 1 100 ? -11.960 -8.577 6.171 1.00 83.25 100 PRO A N 1
ATOM 765 C CA . PRO A 1 100 ? -12.729 -9.816 6.183 1.00 83.25 100 PRO A CA 1
ATOM 766 C C . PRO A 1 100 ? -11.957 -10.961 6.847 1.00 83.25 100 PRO A C 1
ATOM 768 O O . PRO A 1 100 ? -12.571 -11.730 7.580 1.00 83.25 100 PRO A O 1
ATOM 771 N N . ALA A 1 101 ? -10.631 -11.036 6.678 1.00 80.19 101 ALA A N 1
ATOM 772 C CA . ALA A 1 101 ? -9.811 -12.032 7.368 1.00 80.19 101 ALA A CA 1
ATOM 773 C C . ALA A 1 101 ? -9.920 -11.886 8.896 1.00 80.19 101 ALA A C 1
ATOM 775 O O . ALA A 1 101 ? -10.233 -12.847 9.592 1.00 80.19 101 ALA A O 1
ATOM 776 N N . MET A 1 102 ? -9.788 -10.665 9.416 1.00 76.50 102 MET A N 1
ATOM 777 C CA . MET A 1 102 ? -9.916 -10.387 10.849 1.00 76.50 102 MET A CA 1
ATOM 778 C C . MET A 1 102 ? -11.299 -10.746 11.419 1.00 76.50 102 MET A C 1
ATOM 780 O O . MET A 1 102 ? -11.384 -11.295 12.515 1.00 76.50 102 MET A O 1
ATOM 784 N N . LEU A 1 103 ? -12.390 -10.474 10.690 1.00 76.06 103 LEU A N 1
ATOM 785 C CA . LEU A 1 103 ? -13.739 -10.858 11.133 1.00 76.06 103 LEU A CA 1
ATOM 786 C C . LEU A 1 103 ? -13.889 -12.374 11.295 1.00 76.06 103 LEU A C 1
ATOM 788 O O . LEU A 1 103 ? -14.520 -12.822 12.251 1.00 76.06 103 LEU A O 1
ATOM 792 N N . LEU A 1 104 ? -13.299 -13.152 10.386 1.00 74.25 104 LEU A N 1
ATOM 793 C CA . LEU A 1 104 ? -13.327 -14.614 10.447 1.00 74.25 104 LEU A CA 1
ATOM 794 C C . LEU A 1 104 ? -12.540 -15.142 11.653 1.00 74.25 104 LEU A C 1
ATOM 796 O O . LEU A 1 104 ? -13.000 -16.060 12.325 1.00 74.25 104 LEU A O 1
ATOM 800 N N . LEU A 1 105 ? -11.397 -14.526 11.973 1.00 71.88 105 LEU A N 1
ATOM 801 C CA . LEU A 1 105 ? -10.610 -14.872 13.161 1.00 71.88 105 LEU A CA 1
ATOM 802 C C . LEU A 1 105 ? -11.383 -14.594 14.468 1.00 71.88 105 LEU A C 1
ATOM 804 O O . LEU A 1 105 ? -11.350 -15.418 15.386 1.00 71.88 105 LEU A O 1
ATOM 808 N N . GLN A 1 106 ? -12.100 -13.464 14.545 1.00 69.12 106 GLN A N 1
ATOM 809 C CA . GLN A 1 106 ? -12.836 -13.021 15.742 1.00 69.12 106 GLN A CA 1
ATOM 810 C C . GLN A 1 106 ? -14.138 -13.802 16.008 1.00 69.12 106 GLN A C 1
ATOM 812 O O . GLN A 1 106 ? -14.505 -14.019 17.167 1.00 69.12 106 GLN A O 1
ATOM 817 N N . GLN A 1 107 ? -14.846 -14.245 14.961 1.00 63.75 107 GLN A N 1
ATOM 818 C CA . GLN A 1 107 ? -16.139 -14.945 15.077 1.00 63.75 107 GLN A CA 1
ATOM 819 C C . GLN A 1 107 ? -16.080 -16.284 15.835 1.00 63.75 107 GLN A C 1
ATOM 821 O O . GLN A 1 107 ? -17.111 -16.759 16.312 1.00 63.75 107 GLN A O 1
ATOM 826 N N . GLU A 1 108 ? -14.901 -16.895 15.960 1.00 54.97 108 GLU A N 1
ATOM 827 C CA . GLU A 1 108 ? -14.710 -18.158 16.688 1.00 54.97 108 GLU A CA 1
ATOM 828 C C . GLU A 1 108 ? -13.808 -18.026 17.920 1.00 54.97 108 GLU A C 1
ATOM 830 O O . GLU A 1 108 ? -13.970 -18.811 18.849 1.00 54.97 108 GLU A O 1
ATOM 835 N N . GLY A 1 109 ? -12.946 -17.001 18.004 1.00 52.22 109 GLY A N 1
ATOM 836 C CA . GLY A 1 109 ? -12.248 -16.659 19.255 1.00 52.22 109 GLY A CA 1
ATOM 837 C C . GLY A 1 109 ? -13.212 -16.262 20.382 1.00 52.22 109 GLY A C 1
ATOM 838 O O . GLY A 1 109 ? -12.979 -16.574 21.543 1.00 52.22 109 GLY A O 1
ATOM 839 N N . SER A 1 110 ? -14.366 -15.694 20.025 1.00 47.47 110 SER A N 1
ATOM 840 C CA . SER A 1 110 ? -15.483 -15.406 20.939 1.00 47.47 110 SER A CA 1
ATOM 841 C C . SER A 1 110 ? -16.255 -16.652 21.421 1.00 47.47 110 SER A C 1
ATOM 843 O O . SER A 1 110 ? -17.212 -16.520 22.183 1.00 47.47 110 SER A O 1
ATOM 845 N N . LYS A 1 111 ? -15.858 -17.869 21.006 1.00 41.59 111 LYS A N 1
ATOM 846 C CA . LYS A 1 111 ? -16.395 -19.144 21.521 1.00 41.59 111 LYS A CA 1
ATOM 847 C C . LYS A 1 111 ? -15.512 -19.818 22.577 1.00 41.59 111 LYS A C 1
ATOM 849 O O . LYS A 1 111 ? -15.904 -20.875 23.071 1.00 41.59 111 LYS A O 1
ATOM 854 N N . LEU A 1 112 ? -14.363 -19.251 22.948 1.00 32.91 112 LEU A N 1
ATOM 855 C CA . LEU A 1 112 ? -13.622 -19.705 24.127 1.00 32.91 112 LEU A CA 1
ATOM 856 C C . LEU A 1 112 ? -13.955 -18.801 25.319 1.00 32.91 112 LEU A C 1
ATOM 858 O O . LEU A 1 112 ? -14.088 -17.592 25.138 1.00 32.91 112 LEU A O 1
ATOM 862 N N . PRO A 1 113 ? -14.150 -19.377 26.518 1.00 39.81 113 PRO A N 1
ATOM 863 C CA . PRO A 1 113 ? -14.618 -18.634 27.671 1.00 39.81 113 PRO A CA 1
ATOM 864 C C . PRO A 1 113 ? -13.600 -17.557 28.019 1.00 39.81 113 PRO A C 1
ATOM 866 O O . PRO A 1 113 ? -12.431 -17.851 28.275 1.00 39.81 113 PRO A O 1
ATOM 869 N N . GLU A 1 114 ? -14.096 -16.323 28.033 1.00 30.92 114 GLU A N 1
ATOM 870 C CA . GLU A 1 114 ? -13.551 -15.213 28.794 1.00 30.92 114 GLU A CA 1
ATOM 871 C C . GLU A 1 114 ? -12.961 -15.757 30.096 1.00 30.92 114 GLU A C 1
ATOM 873 O O . GLU A 1 114 ? -13.653 -16.382 30.908 1.00 30.92 114 GLU A O 1
ATOM 878 N N . SER A 1 115 ? -11.652 -15.585 30.231 1.00 34.03 115 SER A N 1
ATOM 879 C CA . SER A 1 115 ? -10.886 -15.870 31.428 1.00 34.03 115 SER A CA 1
ATOM 880 C C . SER A 1 115 ? -11.646 -15.326 32.631 1.00 34.03 115 SER A C 1
ATOM 882 O O . SER A 1 115 ? -11.734 -14.116 32.830 1.00 34.03 115 SER A O 1
ATOM 884 N N . ALA A 1 116 ? -12.216 -16.234 33.420 1.00 31.91 116 ALA A N 1
ATOM 885 C CA . ALA A 1 116 ? -12.828 -15.896 34.687 1.00 31.91 116 ALA A CA 1
ATOM 886 C C . ALA A 1 116 ? -11.827 -15.074 35.524 1.00 31.91 116 ALA A C 1
ATOM 888 O O . ALA A 1 116 ? -10.655 -15.465 35.613 1.00 31.91 116 ALA A O 1
ATOM 889 N N . PRO A 1 117 ? -12.258 -13.978 36.170 1.00 33.06 117 PRO A N 1
ATOM 890 C CA . PRO A 1 117 ? -11.449 -13.320 37.178 1.00 33.06 117 PRO A CA 1
ATOM 891 C C . PRO A 1 117 ? -11.208 -14.321 38.314 1.00 33.06 117 PRO A C 1
ATOM 893 O O . PRO A 1 117 ? -12.123 -14.674 39.059 1.00 33.06 117 PRO A O 1
ATOM 896 N N . LYS A 1 118 ? -9.972 -14.807 38.446 1.00 35.34 118 LYS A N 1
ATOM 897 C CA . LYS A 1 118 ? -9.494 -15.342 39.721 1.00 35.34 118 LYS A CA 1
ATOM 898 C C . LYS A 1 118 ? -9.248 -14.143 40.624 1.00 35.34 118 LYS A C 1
ATOM 900 O O . LYS A 1 118 ? -8.260 -13.448 40.435 1.00 35.34 118 LYS A O 1
ATOM 905 N N . ASP A 1 119 ? -10.213 -13.861 41.492 1.00 33.81 119 ASP A N 1
ATOM 906 C CA . ASP A 1 119 ? -9.989 -13.634 42.924 1.00 33.81 119 ASP A CA 1
ATOM 907 C C . ASP A 1 119 ? -11.280 -13.133 43.583 1.00 33.81 119 ASP A C 1
ATOM 909 O O . ASP A 1 119 ? -11.546 -11.939 43.687 1.00 33.81 119 ASP A O 1
ATOM 913 N N . SER A 1 120 ? -12.074 -14.069 44.095 1.00 32.41 120 SER A N 1
ATOM 914 C CA . SER A 1 120 ? -12.873 -13.816 45.293 1.00 32.41 120 SER A CA 1
ATOM 915 C C . SER A 1 120 ? -13.084 -15.135 46.026 1.00 32.41 120 SER A C 1
ATOM 917 O O . SER A 1 120 ? -13.807 -16.022 45.572 1.00 32.41 120 SER A O 1
ATOM 919 N N . ILE A 1 121 ? -12.377 -15.256 47.141 1.00 33.62 121 ILE A N 1
ATOM 920 C CA . ILE A 1 121 ? -12.494 -16.320 48.130 1.00 33.62 121 ILE A CA 1
ATOM 921 C C . ILE A 1 121 ? -13.886 -16.244 48.780 1.00 33.62 121 ILE A C 1
ATOM 923 O O . ILE A 1 121 ? -14.258 -15.206 49.314 1.00 33.62 121 ILE A O 1
ATOM 927 N N . ASP A 1 122 ? -14.605 -17.363 48.679 1.00 31.75 122 ASP A N 1
ATOM 928 C CA . ASP A 1 122 ? -15.437 -18.029 49.693 1.00 31.75 122 ASP A CA 1
ATOM 929 C C . ASP A 1 122 ? -16.453 -17.213 50.525 1.00 31.75 122 ASP A C 1
ATOM 931 O O . ASP A 1 122 ? -16.082 -16.395 51.362 1.00 31.75 122 ASP A O 1
ATOM 935 N N . ALA A 1 123 ? -17.746 -17.536 50.369 1.00 28.22 123 ALA A N 1
ATOM 936 C CA . ALA A 1 123 ? -18.561 -18.107 51.455 1.00 28.22 123 ALA A CA 1
ATOM 937 C C . ALA A 1 123 ? -20.018 -18.357 51.006 1.00 28.22 123 ALA A C 1
ATOM 939 O O . ALA A 1 123 ? -20.845 -17.451 50.959 1.00 28.22 123 ALA A O 1
ATOM 940 N N . GLY A 1 124 ? -20.295 -19.631 50.710 1.00 26.80 124 GLY A N 1
ATOM 941 C CA . GLY A 1 124 ? -21.503 -20.392 51.058 1.00 26.80 124 GLY A CA 1
ATOM 942 C C . GLY A 1 124 ? -22.900 -19.864 50.729 1.00 26.80 124 GLY A C 1
ATOM 943 O O . GLY A 1 124 ? -23.404 -19.019 51.449 1.00 26.80 124 GLY A O 1
ATOM 944 N N . TYR A 1 125 ? -23.604 -20.541 49.816 1.00 31.14 125 TYR A N 1
ATOM 945 C CA . TYR A 1 125 ? -24.861 -21.249 50.121 1.00 31.14 125 TYR A CA 1
ATOM 946 C C . TYR A 1 125 ? -25.288 -22.129 48.932 1.00 31.14 125 TYR A C 1
ATOM 948 O O . TYR A 1 125 ? -25.169 -21.750 47.768 1.00 31.14 125 TYR A O 1
ATOM 956 N N . GLU A 1 126 ? -25.754 -23.338 49.245 1.00 35.28 126 GLU A N 1
ATOM 957 C CA . GLU A 1 126 ? -26.335 -24.308 48.317 1.00 35.28 126 GLU A CA 1
ATOM 958 C C . GLU A 1 126 ? -27.585 -23.748 47.631 1.00 35.28 126 GLU A C 1
ATOM 960 O O . GLU A 1 126 ? -28.447 -23.155 48.280 1.00 35.28 126 GLU A O 1
ATOM 965 N N . SER A 1 127 ? -27.748 -24.029 46.339 1.00 32.12 127 SER A N 1
ATOM 966 C CA . SER A 1 127 ? -29.072 -24.187 45.730 1.00 32.12 127 SER A CA 1
ATOM 967 C C . SER A 1 127 ? -28.973 -25.069 44.493 1.00 32.12 127 SER A C 1
ATOM 969 O O . SER A 1 127 ? -28.586 -24.657 43.404 1.00 32.12 127 SER A O 1
ATOM 971 N N . THR A 1 128 ? -29.260 -26.338 44.756 1.00 28.64 128 THR A N 1
ATOM 972 C CA . THR A 1 128 ? -30.012 -27.300 43.955 1.00 28.64 128 THR A CA 1
ATOM 973 C C . THR A 1 128 ? -30.402 -26.855 42.545 1.00 28.64 128 THR A C 1
ATOM 975 O O . THR A 1 128 ? -31.160 -25.915 42.331 1.00 28.64 128 THR A O 1
ATOM 978 N N . SER A 1 129 ? -29.926 -27.652 41.596 1.00 37.78 129 SER A N 1
ATOM 979 C CA . SER A 1 129 ? -30.404 -27.813 40.229 1.00 37.78 129 SER A CA 1
ATOM 980 C C . SER A 1 129 ? -31.916 -27.633 40.065 1.00 37.78 129 SER A C 1
ATOM 982 O O . SER A 1 129 ? -32.688 -28.506 40.465 1.00 37.78 129 SER A O 1
ATOM 984 N N . GLU A 1 130 ? -32.318 -26.586 39.347 1.00 31.03 130 GLU A N 1
ATOM 985 C CA . GLU A 1 130 ? -33.588 -26.578 38.633 1.00 31.03 130 GLU A CA 1
ATOM 986 C C . GLU A 1 130 ? -33.347 -26.221 37.165 1.00 31.03 130 GLU A C 1
ATOM 988 O O . GLU A 1 130 ? -32.945 -25.126 36.777 1.00 31.03 130 GLU A O 1
ATOM 993 N N . SER A 1 131 ? -33.530 -27.249 36.347 1.00 40.81 131 SER A N 1
ATOM 994 C CA . SER A 1 131 ? -33.520 -27.253 34.896 1.00 40.81 131 SER A CA 1
ATOM 995 C C . SER A 1 131 ? -34.508 -26.230 34.330 1.00 40.81 131 SER A C 1
ATOM 997 O O . SER A 1 131 ? -35.684 -26.540 34.124 1.00 40.81 131 SER A O 1
ATOM 999 N N . VAL A 1 132 ? -34.028 -25.024 34.022 1.00 33.50 132 VAL A N 1
ATOM 1000 C CA . VAL A 1 132 ? -34.776 -24.065 33.206 1.00 33.50 132 VAL A CA 1
ATOM 1001 C C . VAL A 1 132 ? -34.562 -24.398 31.734 1.00 33.50 132 VAL A C 1
ATOM 1003 O O . VAL A 1 132 ? -33.450 -24.446 31.211 1.00 33.50 132 VAL A O 1
ATOM 1006 N N . ARG A 1 133 ? -35.692 -24.698 31.100 1.00 31.61 133 ARG A N 1
ATOM 1007 C CA . ARG A 1 133 ? -35.875 -25.109 29.713 1.00 31.61 133 ARG A CA 1
ATOM 1008 C C . ARG A 1 133 ? -35.044 -24.267 28.747 1.00 31.61 133 ARG A C 1
ATOM 1010 O O . ARG A 1 133 ? -35.198 -23.054 28.654 1.00 31.61 133 ARG A O 1
ATOM 1017 N N . LYS A 1 134 ? -34.230 -24.986 27.979 1.00 33.91 134 LYS A N 1
ATOM 1018 C CA . LYS A 1 134 ? -33.605 -24.580 26.723 1.00 33.91 134 LYS A CA 1
ATOM 1019 C C . LYS A 1 134 ? -34.701 -24.026 25.802 1.00 33.91 134 LYS A C 1
ATOM 1021 O O . LYS A 1 134 ? -35.455 -24.792 25.214 1.00 33.91 134 LYS A O 1
ATOM 1026 N N . VAL A 1 135 ? -34.843 -22.703 25.761 1.00 34.88 135 VAL A N 1
ATOM 1027 C CA . VAL A 1 135 ? -35.676 -22.022 24.767 1.00 34.88 135 VAL A CA 1
ATOM 1028 C C . VAL A 1 135 ? -34.929 -22.110 23.444 1.00 34.88 135 VAL A C 1
ATOM 1030 O O . VAL A 1 135 ? -33.780 -21.680 23.335 1.00 34.88 135 VAL A O 1
ATOM 1033 N N . ASP A 1 136 ? -35.580 -22.745 22.476 1.00 37.22 136 ASP A N 1
ATOM 1034 C CA . ASP A 1 136 ? -35.096 -23.020 21.131 1.00 37.22 136 ASP A CA 1
ATOM 1035 C C . ASP A 1 136 ? -34.628 -21.742 20.420 1.00 37.22 136 ASP A C 1
ATOM 1037 O O . ASP A 1 136 ? -35.393 -21.029 19.774 1.00 37.22 136 ASP A O 1
ATOM 1041 N N . SER A 1 137 ? -33.329 -21.461 20.508 1.00 33.34 137 SER A N 1
ATOM 1042 C CA . SER A 1 137 ? -32.645 -20.671 19.489 1.00 33.34 137 SER A CA 1
ATOM 1043 C C . SER A 1 137 ? -32.551 -21.533 18.230 1.00 33.34 137 SER A C 1
ATOM 1045 O O . SER A 1 137 ? -32.039 -22.655 18.326 1.00 33.34 137 SER A O 1
ATOM 1047 N N . PRO A 1 138 ? -33.022 -21.067 17.056 1.00 38.81 138 PRO A N 1
ATOM 1048 C CA . PRO A 1 138 ? -32.910 -21.840 15.832 1.00 38.81 138 PRO A CA 1
ATOM 1049 C C . PRO A 1 138 ? -31.435 -22.146 15.613 1.00 38.81 138 PRO A C 1
ATOM 1051 O O . PRO A 1 138 ? -30.594 -21.246 15.548 1.00 38.81 138 PRO A O 1
ATOM 1054 N N . SER A 1 139 ? -31.126 -23.437 15.581 1.00 37.72 139 SER A N 1
ATOM 1055 C CA . SER A 1 139 ? -29.784 -23.963 15.418 1.00 37.72 139 SER A CA 1
ATOM 1056 C C . SER A 1 139 ? -29.234 -23.437 14.097 1.00 37.72 139 SER A C 1
ATOM 1058 O O . SER A 1 139 ? -29.524 -23.981 13.032 1.00 37.72 139 SER A O 1
ATOM 1060 N N . ARG A 1 140 ? -28.452 -22.350 14.146 1.00 43.12 140 ARG A N 1
ATOM 1061 C CA . ARG A 1 140 ? -27.549 -22.023 13.044 1.00 43.12 140 ARG A CA 1
ATOM 1062 C C . ARG A 1 140 ? -26.717 -23.284 12.820 1.00 43.12 140 ARG A C 1
ATOM 1064 O O . ARG A 1 140 ? -26.169 -23.786 13.807 1.00 43.12 140 ARG A O 1
ATOM 1071 N N . PRO A 1 141 ? -26.656 -23.829 11.593 1.00 43.47 141 PRO A N 1
ATOM 1072 C CA . PRO A 1 141 ? -25.813 -24.981 11.325 1.00 43.47 141 PRO A CA 1
ATOM 1073 C C . PRO A 1 141 ? -24.413 -24.623 11.812 1.00 43.47 141 PRO A C 1
ATOM 1075 O O . PRO A 1 141 ? -23.853 -23.609 11.390 1.00 43.47 141 PRO A O 1
ATOM 1078 N N . GLN A 1 142 ? -23.906 -25.385 12.785 1.00 48.62 142 GLN A N 1
ATOM 1079 C CA . GLN A 1 142 ? -22.526 -25.240 13.213 1.00 48.62 142 GLN A CA 1
ATOM 1080 C C . GLN A 1 142 ? -21.692 -25.532 11.974 1.00 48.62 142 GLN A C 1
ATOM 1082 O O . GLN A 1 142 ? -21.738 -26.637 11.433 1.00 48.62 142 GLN A O 1
ATOM 1087 N N . LEU A 1 143 ? -21.061 -24.485 11.447 1.00 51.47 143 LEU A N 1
ATOM 1088 C CA . LEU A 1 143 ? -20.194 -24.598 10.290 1.00 51.47 143 LEU A CA 1
ATOM 1089 C C . LEU A 1 143 ? -19.116 -25.642 10.627 1.00 51.47 143 LEU A C 1
ATOM 1091 O O . LEU A 1 143 ? -18.649 -25.663 11.769 1.00 51.47 143 LEU A O 1
ATOM 1095 N N . PRO A 1 144 ? -18.751 -26.521 9.678 1.00 63.47 144 PRO A N 1
ATOM 1096 C CA . PRO A 1 144 ? -17.584 -27.383 9.816 1.00 63.47 144 PRO A CA 1
ATOM 1097 C C . PRO A 1 144 ? -16.379 -26.569 10.290 1.00 63.47 144 PRO A C 1
ATOM 1099 O O . PRO A 1 144 ? -16.217 -25.429 9.848 1.00 63.47 144 PRO A O 1
ATOM 1102 N N . ASP A 1 145 ? -15.555 -27.153 11.165 1.00 72.88 145 ASP A N 1
ATOM 1103 C CA . ASP A 1 145 ? -14.336 -26.532 11.692 1.00 72.88 145 ASP A CA 1
ATOM 1104 C C . ASP A 1 145 ? -13.309 -26.359 10.560 1.00 72.88 145 ASP A C 1
ATOM 1106 O O . ASP A 1 145 ? -12.417 -27.174 10.316 1.00 72.88 145 ASP A O 1
ATOM 1110 N N . TRP A 1 146 ? -13.519 -25.310 9.773 1.00 74.06 146 TRP A N 1
ATOM 1111 C CA . TRP A 1 146 ? -12.742 -25.004 8.587 1.00 74.06 146 TRP A CA 1
ATOM 1112 C C . TRP A 1 146 ? -11.317 -24.593 8.959 1.00 74.06 146 TRP A C 1
ATOM 1114 O O . TRP A 1 146 ? -10.441 -24.724 8.112 1.00 74.06 146 TRP A O 1
ATOM 1124 N N . ARG A 1 147 ? -11.060 -24.136 10.199 1.00 71.69 147 ARG A N 1
ATOM 1125 C CA . ARG A 1 147 ? -9.707 -23.817 10.678 1.00 71.69 147 ARG A CA 1
ATOM 1126 C C . ARG A 1 147 ? -8.873 -25.076 10.825 1.00 71.69 147 ARG A C 1
ATOM 1128 O O . ARG A 1 147 ? -7.714 -25.044 10.435 1.00 71.69 147 ARG A O 1
ATOM 1135 N N . GLN A 1 148 ? -9.448 -26.182 11.301 1.00 75.31 148 GLN A N 1
ATOM 1136 C CA . GLN A 1 148 ? -8.747 -27.472 11.309 1.00 75.31 148 GLN A CA 1
ATOM 1137 C C . GLN A 1 148 ? -8.401 -27.920 9.885 1.00 75.31 148 GLN A C 1
ATOM 1139 O O . GLN A 1 148 ? -7.247 -28.235 9.604 1.00 75.31 148 GLN A O 1
ATOM 1144 N N . ALA A 1 149 ? -9.367 -27.850 8.962 1.00 77.12 149 ALA A N 1
ATOM 1145 C CA . ALA A 1 149 ? -9.133 -28.180 7.555 1.00 77.12 149 ALA A CA 1
ATOM 1146 C C . ALA A 1 149 ? -8.119 -27.231 6.883 1.00 77.12 149 ALA A C 1
ATOM 1148 O O . ALA A 1 149 ? -7.317 -27.656 6.056 1.00 77.12 149 ALA A O 1
ATOM 1149 N N . ALA A 1 150 ? -8.129 -25.946 7.244 1.00 77.06 150 ALA A N 1
ATOM 1150 C CA . ALA A 1 150 ? -7.195 -24.948 6.739 1.00 77.06 150 ALA A CA 1
ATOM 1151 C C . ALA A 1 150 ? -5.797 -25.093 7.353 1.00 77.06 150 ALA A C 1
ATOM 1153 O O . ALA A 1 150 ? -4.821 -24.853 6.654 1.00 77.06 150 ALA A O 1
ATOM 1154 N N . ALA A 1 151 ? -5.679 -25.508 8.617 1.00 77.12 151 ALA A N 1
ATOM 1155 C CA . ALA A 1 151 ? -4.401 -25.775 9.276 1.00 77.12 151 ALA A CA 1
ATOM 1156 C C . ALA A 1 151 ? -3.748 -27.037 8.705 1.00 77.12 151 ALA A C 1
ATOM 1158 O O . ALA A 1 151 ? -2.551 -27.045 8.430 1.00 77.12 151 ALA A O 1
ATOM 1159 N N . GLU A 1 152 ? -4.550 -28.071 8.442 1.00 80.69 152 GLU A N 1
ATOM 1160 C CA . GLU A 1 152 ? -4.099 -29.251 7.711 1.00 80.69 152 GLU A CA 1
ATOM 1161 C C . GLU A 1 152 ? -3.671 -28.875 6.284 1.00 80.69 152 GLU A C 1
ATOM 1163 O O . GLU A 1 152 ? -2.596 -29.272 5.845 1.00 80.69 152 GLU A O 1
ATOM 1168 N N . ALA A 1 153 ? -4.442 -28.033 5.584 1.00 77.81 153 ALA A N 1
ATOM 1169 C CA . ALA A 1 153 ? -4.067 -27.517 4.266 1.00 77.81 153 ALA A CA 1
ATOM 1170 C C . ALA A 1 153 ? -2.797 -26.645 4.298 1.00 77.81 153 ALA A C 1
ATOM 1172 O O . ALA A 1 153 ? -1.998 -26.696 3.363 1.00 77.81 153 ALA A O 1
ATOM 1173 N N . ALA A 1 154 ? -2.589 -25.871 5.367 1.00 80.31 154 ALA A N 1
ATOM 1174 C CA . ALA A 1 154 ? -1.416 -25.021 5.537 1.00 80.31 154 ALA A CA 1
ATOM 1175 C C . ALA A 1 154 ? -0.123 -25.838 5.646 1.00 80.31 154 ALA A C 1
ATOM 1177 O O . ALA A 1 154 ? 0.905 -25.404 5.137 1.00 80.31 154 ALA A O 1
ATOM 1178 N N . ALA A 1 155 ? -0.188 -27.052 6.204 1.00 81.19 155 ALA A N 1
ATOM 1179 C CA . ALA A 1 155 ? 0.948 -27.972 6.260 1.00 81.19 155 ALA A CA 1
ATOM 1180 C C . ALA A 1 155 ? 1.393 -28.493 4.878 1.00 81.19 155 ALA A C 1
ATOM 1182 O O . ALA A 1 155 ? 2.508 -28.991 4.740 1.00 81.19 155 ALA A O 1
ATOM 1183 N N . TYR A 1 156 ? 0.542 -28.382 3.851 1.00 84.50 156 TYR A N 1
ATOM 1184 C CA . TYR A 1 156 ? 0.876 -28.754 2.471 1.00 84.50 156 TYR A CA 1
ATOM 1185 C C . TYR A 1 156 ? 1.395 -27.579 1.630 1.00 84.50 156 TYR A C 1
ATOM 1187 O O . TYR A 1 156 ? 1.792 -27.785 0.479 1.00 84.50 156 TYR A O 1
ATOM 1195 N N . LEU A 1 157 ? 1.375 -26.350 2.156 1.00 83.81 157 LEU A N 1
ATOM 1196 C CA . LEU A 1 157 ? 1.952 -25.198 1.469 1.00 83.81 157 LEU A CA 1
ATOM 1197 C C . LEU A 1 157 ? 3.485 -25.256 1.561 1.00 83.81 157 LEU A C 1
ATOM 1199 O O . LEU A 1 157 ? 4.016 -25.608 2.611 1.00 83.81 157 LEU A O 1
ATOM 1203 N N . PRO A 1 158 ? 4.212 -24.895 0.490 1.00 84.62 158 PRO A N 1
ATOM 1204 C CA . PRO A 1 158 ? 5.662 -24.776 0.558 1.00 84.62 158 PRO A CA 1
ATOM 1205 C C . PRO A 1 158 ? 6.064 -23.657 1.524 1.00 84.62 158 PRO A C 1
ATOM 1207 O O . PRO A 1 158 ? 5.398 -22.618 1.588 1.00 84.62 158 PRO A O 1
ATOM 1210 N N . ASP A 1 159 ? 7.183 -23.834 2.222 1.00 77.12 159 ASP A N 1
ATOM 1211 C CA . ASP A 1 159 ? 7.788 -22.769 3.025 1.00 77.12 159 ASP A CA 1
ATOM 1212 C C . ASP A 1 159 ? 8.115 -21.566 2.122 1.00 77.12 159 ASP A C 1
ATOM 1214 O O . ASP A 1 159 ? 8.617 -21.758 1.006 1.00 77.12 159 ASP A O 1
ATOM 1218 N N . PRO A 1 160 ? 7.827 -20.319 2.538 1.00 76.62 160 PRO A N 1
ATOM 1219 C CA . PRO A 1 160 ? 7.308 -19.858 3.841 1.00 76.62 160 PRO A CA 1
ATOM 1220 C C . PRO A 1 160 ? 5.770 -19.730 3.929 1.00 76.62 160 PRO A C 1
ATOM 1222 O O . PRO A 1 160 ? 5.234 -19.248 4.926 1.00 76.62 160 PRO A O 1
ATOM 1225 N N . ALA A 1 161 ? 5.027 -20.083 2.875 1.00 78.56 161 ALA A N 1
ATOM 1226 C CA . ALA A 1 161 ? 3.585 -19.830 2.814 1.00 78.56 161 ALA A CA 1
ATOM 1227 C C . ALA A 1 161 ? 2.796 -20.626 3.871 1.00 78.56 161 ALA A C 1
ATOM 1229 O O . ALA A 1 161 ? 1.769 -20.143 4.351 1.00 78.56 161 ALA A O 1
ATOM 1230 N N . GLY A 1 162 ? 3.285 -21.813 4.251 1.00 79.50 162 GLY A N 1
ATOM 1231 C CA . GLY A 1 162 ? 2.700 -22.630 5.319 1.00 79.50 162 GLY A CA 1
ATOM 1232 C C . GLY A 1 162 ? 2.774 -21.965 6.693 1.00 79.50 162 GLY A C 1
ATOM 1233 O O . GLY A 1 162 ? 1.762 -21.889 7.391 1.00 79.50 162 GLY A O 1
ATOM 1234 N N . GLU A 1 163 ? 3.932 -21.404 7.051 1.00 78.06 163 GLU A N 1
ATOM 1235 C CA . GLU A 1 163 ? 4.132 -20.703 8.327 1.00 78.06 163 GLU A CA 1
ATOM 1236 C C . GLU A 1 163 ? 3.229 -19.468 8.433 1.00 78.06 163 GLU A C 1
ATOM 1238 O O . GLU A 1 163 ? 2.502 -19.322 9.417 1.00 78.06 163 GLU A O 1
ATOM 1243 N N . LEU A 1 164 ? 3.167 -18.647 7.378 1.00 76.62 164 LEU A N 1
ATOM 1244 C CA . LEU A 1 164 ? 2.292 -17.468 7.321 1.00 76.62 164 LEU A CA 1
ATOM 1245 C C . LEU A 1 164 ? 0.811 -17.845 7.463 1.00 76.62 164 LEU A C 1
ATOM 1247 O O . LEU A 1 164 ? 0.069 -17.216 8.220 1.00 76.62 164 LEU A O 1
ATOM 1251 N N . ALA A 1 165 ? 0.374 -18.888 6.751 1.00 78.75 165 ALA A N 1
ATOM 1252 C CA . ALA A 1 165 ? -0.993 -19.383 6.848 1.00 78.75 165 ALA A CA 1
ATOM 1253 C C . ALA A 1 165 ? -1.296 -19.889 8.265 1.00 78.75 165 ALA A C 1
ATOM 1255 O O . ALA A 1 165 ? -2.368 -19.608 8.801 1.00 78.75 165 ALA A O 1
ATOM 1256 N N . SER A 1 166 ? -0.345 -20.575 8.902 1.00 76.25 166 SER A N 1
ATOM 1257 C CA . SER A 1 166 ? -0.499 -21.063 10.271 1.00 76.25 166 SER A CA 1
ATOM 1258 C C . SER A 1 166 ? -0.579 -19.928 11.301 1.00 76.25 166 SER A C 1
ATOM 1260 O O . SER A 1 166 ? -1.448 -19.985 12.167 1.00 76.25 166 SER A O 1
ATOM 1262 N N . ALA A 1 167 ? 0.221 -18.863 11.163 1.00 76.62 167 ALA A N 1
ATOM 1263 C CA . ALA A 1 167 ? 0.186 -17.692 12.044 1.00 76.62 167 ALA A CA 1
ATOM 1264 C C . ALA A 1 167 ? -1.167 -16.964 11.961 1.00 76.62 167 ALA A C 1
ATOM 1266 O O . ALA A 1 167 ? -1.803 -16.692 12.982 1.00 76.62 167 ALA A O 1
ATOM 1267 N N . VAL A 1 168 ? -1.683 -16.762 10.740 1.00 76.75 168 VAL A N 1
ATOM 1268 C CA . VAL A 1 168 ? -3.037 -16.223 10.514 1.00 76.75 168 VAL A CA 1
ATOM 1269 C C . VAL A 1 168 ? -4.096 -17.126 11.148 1.00 76.75 168 VAL A C 1
ATOM 1271 O O . VAL A 1 168 ? -5.011 -16.648 11.817 1.00 76.75 168 VAL A O 1
ATOM 1274 N N . LEU A 1 169 ? -3.984 -18.444 10.973 1.00 78.56 169 LEU A N 1
ATOM 1275 C CA . LEU A 1 169 ? -4.940 -19.399 11.533 1.00 78.56 169 LEU A CA 1
ATOM 1276 C C . LEU A 1 169 ? -4.858 -19.514 13.054 1.00 78.56 169 LEU A C 1
ATOM 1278 O O . LEU A 1 169 ? -5.870 -19.848 13.664 1.00 78.56 169 LEU A O 1
ATOM 1282 N N . GLN A 1 170 ? -3.719 -19.211 13.670 1.00 76.31 170 GLN A N 1
ATOM 1283 C CA . GLN A 1 170 ? -3.545 -19.160 15.124 1.00 76.31 170 GLN A CA 1
ATOM 1284 C C . GLN A 1 170 ? -3.971 -17.808 15.715 1.00 76.31 170 GLN A C 1
ATOM 1286 O O . GLN A 1 170 ? -4.232 -17.720 16.911 1.00 76.31 170 GLN A O 1
ATOM 1291 N N . GLY A 1 171 ? -4.130 -16.781 14.875 1.00 72.88 171 GLY A N 1
ATOM 1292 C CA . GLY A 1 171 ? -4.460 -15.424 15.304 1.00 72.88 171 GLY A CA 1
ATOM 1293 C C . GLY A 1 171 ? -3.254 -14.617 15.783 1.00 72.88 171 GLY A C 1
ATOM 1294 O O . GLY A 1 171 ? -3.446 -13.543 16.343 1.00 72.88 171 GLY A O 1
ATOM 1295 N N . ASP A 1 172 ? -2.034 -15.099 15.535 1.00 80.69 172 ASP A N 1
ATOM 1296 C CA . ASP A 1 172 ? -0.800 -14.380 15.848 1.00 80.69 172 ASP A CA 1
ATOM 1297 C C . ASP A 1 172 ? -0.470 -13.396 14.718 1.00 80.69 172 ASP A C 1
ATOM 1299 O O . ASP A 1 172 ? 0.283 -13.676 13.779 1.00 80.69 172 ASP A O 1
ATOM 1303 N N . TRP A 1 173 ? -1.112 -12.228 14.774 1.00 80.31 173 TRP A N 1
ATOM 1304 C CA . TRP A 1 173 ? -0.918 -11.180 13.776 1.00 80.31 173 TRP A CA 1
ATOM 1305 C C . TRP A 1 173 ? 0.478 -10.553 13.843 1.00 80.31 173 TRP A C 1
ATOM 1307 O O . TRP A 1 173 ? 1.015 -10.114 12.825 1.00 80.31 173 TRP A O 1
ATOM 1317 N N . LYS A 1 174 ? 1.087 -10.532 15.030 1.00 82.12 174 LYS A N 1
ATOM 1318 C CA . LYS A 1 174 ? 2.418 -9.965 15.226 1.00 82.12 174 LYS A CA 1
ATOM 1319 C C . LYS A 1 174 ? 3.481 -10.802 14.523 1.00 82.12 174 LYS A C 1
ATOM 1321 O O . LYS A 1 174 ? 4.272 -10.245 13.768 1.00 82.12 174 LYS A O 1
ATOM 1326 N N . ALA A 1 175 ? 3.428 -12.126 14.674 1.00 81.75 175 ALA A N 1
ATOM 1327 C CA . ALA A 1 175 ? 4.310 -13.030 13.943 1.00 81.75 175 ALA A CA 1
ATOM 1328 C C . ALA A 1 175 ? 4.154 -12.879 12.421 1.00 81.75 175 ALA A C 1
ATOM 1330 O O . ALA A 1 175 ? 5.147 -12.870 11.696 1.00 81.75 175 ALA A O 1
ATOM 1331 N N . LEU A 1 176 ? 2.924 -12.682 11.928 1.00 82.12 176 LEU A N 1
ATOM 1332 C CA . LEU A 1 176 ? 2.682 -12.407 10.511 1.00 82.12 176 LEU A CA 1
ATOM 1333 C C . LEU A 1 176 ? 3.315 -11.083 10.058 1.00 82.12 176 LEU A C 1
ATOM 1335 O O . LEU A 1 176 ? 3.912 -11.032 8.985 1.00 82.12 176 LEU A O 1
ATOM 1339 N N . ALA A 1 177 ? 3.163 -10.015 10.844 1.00 83.50 177 ALA A N 1
ATOM 1340 C CA . ALA A 1 177 ? 3.728 -8.703 10.539 1.00 83.50 177 ALA A CA 1
ATOM 1341 C C . ALA A 1 177 ? 5.260 -8.735 10.497 1.00 83.50 177 ALA A C 1
ATOM 1343 O O . ALA A 1 177 ? 5.848 -8.182 9.565 1.00 83.50 177 ALA A O 1
ATOM 1344 N N . ASP A 1 178 ? 5.882 -9.431 11.449 1.00 84.19 178 ASP A N 1
ATOM 1345 C CA . ASP A 1 178 ? 7.332 -9.595 11.518 1.00 84.19 178 ASP A CA 1
ATOM 1346 C C . ASP A 1 178 ? 7.846 -10.430 10.330 1.00 84.19 178 ASP A C 1
ATOM 1348 O O . ASP A 1 178 ? 8.745 -9.987 9.614 1.00 84.19 178 ASP A O 1
ATOM 1352 N N . MET A 1 179 ? 7.217 -11.574 10.023 1.00 82.12 179 MET A N 1
ATOM 1353 C CA . MET A 1 179 ? 7.588 -12.400 8.863 1.00 82.12 179 MET A CA 1
ATOM 1354 C C . MET A 1 179 ? 7.366 -11.681 7.526 1.00 82.12 179 MET A C 1
ATOM 1356 O O . MET A 1 179 ? 8.159 -11.838 6.600 1.00 82.12 179 MET A O 1
ATOM 1360 N N . ALA A 1 180 ? 6.299 -10.887 7.395 1.00 82.88 180 ALA A N 1
ATOM 1361 C CA . ALA A 1 180 ? 6.014 -10.122 6.181 1.00 82.88 180 ALA A CA 1
ATOM 1362 C C . ALA A 1 180 ? 7.078 -9.048 5.894 1.00 82.88 180 ALA A C 1
ATOM 1364 O O . ALA A 1 180 ? 7.276 -8.692 4.731 1.00 82.88 180 ALA A O 1
ATOM 1365 N N . ALA A 1 181 ? 7.765 -8.558 6.930 1.00 84.56 181 ALA A N 1
ATOM 1366 C CA . ALA A 1 181 ? 8.876 -7.622 6.802 1.00 84.56 181 ALA A CA 1
ATOM 1367 C C . ALA A 1 181 ? 10.201 -8.305 6.410 1.00 84.56 181 ALA A C 1
ATOM 1369 O O . ALA A 1 181 ? 11.121 -7.632 5.939 1.00 84.56 181 ALA A O 1
ATOM 1370 N N . GLU A 1 182 ? 10.318 -9.626 6.576 1.00 87.25 182 GLU A N 1
ATOM 1371 C CA . GLU A 1 182 ? 11.511 -10.379 6.194 1.00 87.25 182 GLU A CA 1
ATOM 1372 C C . GLU A 1 182 ? 11.595 -10.618 4.673 1.00 87.25 182 GLU A C 1
ATOM 1374 O O . GLU A 1 182 ? 10.568 -10.761 4.005 1.00 87.25 182 GLU A O 1
ATOM 1379 N N . PRO A 1 183 ? 12.809 -10.765 4.096 1.00 83.19 183 PRO A N 1
ATOM 1380 C CA . PRO A 1 183 ? 13.000 -10.971 2.653 1.00 83.19 183 PRO A CA 1
ATOM 1381 C C . PRO A 1 183 ? 12.210 -12.154 2.081 1.00 83.19 183 PRO A C 1
ATOM 1383 O O . PRO A 1 183 ? 11.784 -12.139 0.927 1.00 83.19 183 PRO A O 1
ATOM 1386 N N . VAL A 1 184 ? 12.024 -13.187 2.901 1.00 81.38 184 VAL A N 1
ATOM 1387 C CA . VAL A 1 184 ? 11.287 -14.402 2.556 1.00 81.38 184 VAL A CA 1
ATOM 1388 C C . VAL A 1 184 ? 9.775 -14.137 2.521 1.00 81.38 184 VAL A C 1
ATOM 1390 O O . VAL A 1 184 ? 9.099 -14.601 1.602 1.00 81.38 184 VAL A O 1
ATOM 1393 N N . GLY A 1 185 ? 9.246 -13.325 3.441 1.00 81.56 185 GLY A N 1
ATOM 1394 C CA . GLY A 1 185 ? 7.849 -12.887 3.422 1.00 81.56 185 GLY A CA 1
ATOM 1395 C C . GLY A 1 185 ? 7.531 -11.992 2.227 1.00 81.56 185 GLY A C 1
ATOM 1396 O O . GLY A 1 185 ? 6.494 -12.171 1.586 1.00 81.56 185 GLY A O 1
ATOM 1397 N N . LEU A 1 186 ? 8.452 -11.101 1.840 1.00 85.38 186 LEU A N 1
ATOM 1398 C CA . LEU A 1 186 ? 8.273 -10.233 0.669 1.00 85.38 186 LEU A CA 1
ATOM 1399 C C . LEU A 1 186 ? 8.008 -11.032 -0.618 1.00 85.38 186 LEU A C 1
ATOM 1401 O O . LEU A 1 186 ? 7.154 -10.637 -1.415 1.00 85.38 186 LEU A O 1
ATOM 1405 N N . ALA A 1 187 ? 8.662 -12.186 -0.792 1.00 84.00 187 ALA A N 1
ATOM 1406 C CA . ALA A 1 187 ? 8.475 -13.057 -1.955 1.00 84.00 187 ALA A CA 1
ATOM 1407 C C . ALA A 1 187 ? 7.046 -13.628 -2.068 1.00 84.00 187 ALA A C 1
ATOM 1409 O O . ALA A 1 187 ? 6.572 -13.902 -3.171 1.00 84.00 187 ALA A O 1
ATOM 1410 N N . VAL A 1 188 ? 6.332 -13.778 -0.946 1.00 84.69 188 VAL A N 1
ATOM 1411 C CA . VAL A 1 188 ? 4.933 -14.241 -0.927 1.00 84.69 188 VAL A CA 1
ATOM 1412 C C . VAL A 1 188 ? 3.974 -13.138 -1.372 1.00 84.69 188 VAL A C 1
ATOM 1414 O O . VAL A 1 188 ? 2.965 -13.418 -2.023 1.00 84.69 188 VAL A O 1
ATOM 1417 N N . PHE A 1 189 ? 4.292 -11.880 -1.060 1.00 83.62 189 PHE A N 1
ATOM 1418 C CA . PHE A 1 189 ? 3.462 -10.725 -1.408 1.00 83.62 189 PHE A CA 1
ATOM 1419 C C . PHE A 1 189 ? 3.795 -10.122 -2.781 1.00 83.62 189 PHE A C 1
ATOM 1421 O O . PHE A 1 189 ? 2.955 -9.450 -3.385 1.00 83.62 189 PHE A O 1
ATOM 1428 N N . GLU A 1 190 ? 4.975 -10.410 -3.327 1.00 88.44 190 GLU A N 1
ATOM 1429 C CA . GLU A 1 190 ? 5.422 -9.937 -4.640 1.00 88.44 190 GLU A CA 1
ATOM 1430 C C . GLU A 1 190 ? 4.440 -10.238 -5.799 1.00 88.44 190 GLU A C 1
ATOM 1432 O O . GLU A 1 190 ? 4.193 -9.340 -6.611 1.00 88.44 190 GLU A O 1
ATOM 1437 N N . PRO A 1 191 ? 3.797 -11.424 -5.898 1.00 88.19 191 PRO A N 1
ATOM 1438 C CA . PRO A 1 191 ? 2.817 -11.705 -6.948 1.00 88.19 191 PRO A CA 1
ATOM 1439 C C . PRO A 1 191 ? 1.622 -10.746 -6.947 1.00 88.19 191 PRO A C 1
ATOM 1441 O O . PRO A 1 191 ? 1.085 -10.445 -8.012 1.00 88.19 191 PRO A O 1
ATOM 1444 N N . PHE A 1 192 ? 1.213 -10.233 -5.782 1.00 85.88 192 PHE A N 1
ATOM 1445 C CA . PHE A 1 192 ? 0.128 -9.253 -5.691 1.00 85.88 192 PHE A CA 1
ATOM 1446 C C . PHE A 1 192 ? 0.544 -7.909 -6.284 1.00 85.88 192 PHE A C 1
ATOM 1448 O O . PHE A 1 192 ? -0.224 -7.310 -7.037 1.00 85.88 192 PHE A O 1
ATOM 1455 N N . LEU A 1 193 ? 1.779 -7.475 -6.016 1.00 89.75 193 LEU A N 1
ATOM 1456 C CA . LEU A 1 193 ? 2.344 -6.271 -6.621 1.00 89.75 193 LEU A CA 1
ATOM 1457 C C . LEU A 1 193 ? 2.479 -6.425 -8.143 1.00 89.75 193 LEU A C 1
ATOM 1459 O O . LEU A 1 193 ? 2.092 -5.529 -8.893 1.00 89.75 193 LEU A O 1
ATOM 1463 N N . ARG A 1 194 ? 2.953 -7.586 -8.613 1.00 91.12 194 ARG A N 1
ATOM 1464 C CA . ARG A 1 194 ? 3.064 -7.883 -10.051 1.00 91.12 194 ARG A CA 1
ATOM 1465 C C . ARG A 1 194 ? 1.704 -7.880 -10.739 1.00 91.12 194 ARG A C 1
ATOM 1467 O O . ARG A 1 194 ? 1.568 -7.270 -11.793 1.00 91.12 194 ARG A O 1
ATOM 1474 N N . LYS A 1 195 ? 0.691 -8.484 -10.114 1.00 90.50 195 LYS A N 1
ATOM 1475 C CA . LYS A 1 195 ? -0.687 -8.471 -10.615 1.00 90.50 195 LYS A CA 1
ATOM 1476 C C . LYS A 1 195 ? -1.262 -7.055 -10.673 1.00 90.50 195 LYS A C 1
ATOM 1478 O O . LYS A 1 195 ? -1.891 -6.694 -11.660 1.00 90.50 195 LYS A O 1
ATOM 1483 N N . ALA A 1 196 ? -1.011 -6.226 -9.658 1.00 86.62 196 ALA A N 1
ATOM 1484 C CA . ALA A 1 196 ? -1.435 -4.823 -9.658 1.00 86.62 196 ALA A CA 1
ATOM 1485 C C . ALA A 1 196 ? -0.768 -3.992 -10.776 1.00 86.62 196 ALA A C 1
ATOM 1487 O O . ALA A 1 196 ? -1.325 -2.981 -11.217 1.00 86.62 196 ALA A O 1
ATOM 1488 N N . ALA A 1 197 ? 0.402 -4.428 -11.252 1.00 88.00 197 ALA A N 1
ATOM 1489 C CA . ALA A 1 197 ? 1.146 -3.799 -12.334 1.00 88.00 197 ALA A CA 1
ATOM 1490 C C . ALA A 1 197 ? 0.784 -4.306 -13.746 1.00 88.00 197 ALA A C 1
ATOM 1492 O O . ALA A 1 197 ? 1.188 -3.661 -14.710 1.00 88.00 197 ALA A O 1
ATOM 1493 N N . GLU A 1 198 ? 0.013 -5.391 -13.906 1.00 87.69 198 GLU A N 1
ATOM 1494 C CA . GLU A 1 198 ? -0.355 -5.943 -15.230 1.00 87.69 198 GLU A CA 1
ATOM 1495 C C . GLU A 1 198 ? -1.107 -4.933 -16.115 1.00 87.69 198 GLU A C 1
ATOM 1497 O O . GLU A 1 198 ? -0.901 -4.889 -17.326 1.00 87.69 198 GLU A O 1
ATOM 1502 N N . ASP A 1 199 ? -1.920 -4.065 -15.507 1.00 82.62 199 ASP A N 1
ATOM 1503 C CA . ASP A 1 199 ? -2.686 -3.017 -16.201 1.00 82.62 199 ASP A CA 1
ATOM 1504 C C . ASP A 1 199 ? -1.860 -1.748 -16.502 1.00 82.62 199 ASP A C 1
ATOM 1506 O O . ASP A 1 199 ? -2.404 -0.686 -16.818 1.00 82.62 199 ASP A O 1
ATOM 1510 N N . THR A 1 200 ? -0.541 -1.817 -16.341 1.00 86.00 200 THR A N 1
ATOM 1511 C CA . THR A 1 200 ? 0.378 -0.676 -16.383 1.00 86.00 200 THR A CA 1
ATOM 1512 C C . THR A 1 200 ? 1.468 -0.929 -17.434 1.00 86.00 200 THR A C 1
ATOM 1514 O O . THR A 1 200 ? 1.819 -2.079 -17.673 1.00 86.00 200 THR A O 1
ATOM 1517 N N . PRO A 1 201 ? 2.065 0.097 -18.075 1.00 85.69 201 PRO A N 1
ATOM 1518 C CA . PRO A 1 201 ? 3.147 -0.098 -19.054 1.00 85.69 201 PRO A CA 1
ATOM 1519 C C . PRO A 1 201 ? 4.478 -0.638 -18.481 1.00 85.69 201 PRO A C 1
ATOM 1521 O O . PRO A 1 201 ? 5.493 -0.595 -19.176 1.00 85.69 201 PRO A O 1
ATOM 1524 N N . LEU A 1 202 ? 4.515 -1.104 -17.230 1.00 88.94 202 LEU A N 1
ATOM 1525 C CA . LEU A 1 202 ? 5.719 -1.655 -16.605 1.00 88.94 202 LEU A CA 1
ATOM 1526 C C . LEU A 1 202 ? 5.913 -3.116 -16.993 1.00 88.94 202 LEU A C 1
ATOM 1528 O O . LEU A 1 202 ? 4.954 -3.852 -17.200 1.00 88.94 202 LEU A O 1
ATOM 1532 N N . GLU A 1 203 ? 7.167 -3.556 -17.033 1.00 90.44 203 GLU A N 1
ATOM 1533 C CA . GLU A 1 203 ? 7.477 -4.969 -17.221 1.00 90.44 203 GLU A CA 1
ATOM 1534 C C . GLU A 1 203 ? 7.400 -5.700 -15.863 1.00 90.44 203 GLU A C 1
ATOM 1536 O O . GLU A 1 203 ? 8.210 -5.400 -14.980 1.00 90.44 203 GLU A O 1
ATOM 1541 N N . PRO A 1 204 ? 6.476 -6.665 -15.659 1.00 86.38 204 PRO A N 1
ATOM 1542 C CA . PRO A 1 204 ? 6.242 -7.261 -14.336 1.00 86.38 204 PRO A CA 1
ATOM 1543 C C . PRO A 1 204 ? 7.445 -8.015 -13.759 1.00 86.38 204 PRO A C 1
ATOM 1545 O O . PRO A 1 204 ? 7.547 -8.186 -12.550 1.00 86.38 204 PRO A O 1
ATOM 1548 N N . SER A 1 205 ? 8.367 -8.469 -14.611 1.00 88.19 205 SER A N 1
ATOM 1549 C CA . SER A 1 205 ? 9.584 -9.185 -14.207 1.00 88.19 205 SER A CA 1
ATOM 1550 C C . SER A 1 205 ? 10.659 -8.285 -13.592 1.00 88.19 205 SER A C 1
ATOM 1552 O O . SER A 1 205 ? 11.618 -8.797 -13.021 1.00 88.19 205 SER A O 1
ATOM 1554 N N . ARG A 1 206 ? 10.524 -6.961 -13.728 1.00 90.94 206 ARG A N 1
ATOM 1555 C CA . ARG A 1 206 ? 11.465 -5.958 -13.204 1.00 90.94 206 ARG A CA 1
ATOM 1556 C C . ARG A 1 206 ? 10.955 -5.268 -11.943 1.00 90.94 206 ARG A C 1
ATOM 1558 O O . ARG A 1 206 ? 11.616 -4.347 -11.471 1.00 90.94 206 ARG A O 1
ATOM 1565 N N . ILE A 1 207 ? 9.778 -5.668 -11.462 1.00 91.94 207 ILE A N 1
ATOM 1566 C CA . ILE A 1 207 ? 9.154 -5.141 -10.253 1.00 91.94 207 ILE A CA 1
ATOM 1567 C C . ILE A 1 207 ? 9.439 -6.110 -9.115 1.00 91.94 207 ILE A C 1
ATOM 1569 O O . ILE A 1 207 ? 9.131 -7.297 -9.233 1.00 91.94 207 ILE A O 1
ATOM 1573 N N . SER A 1 208 ? 9.974 -5.578 -8.026 1.00 91.75 208 SER A N 1
ATOM 1574 C CA . SER A 1 208 ? 10.200 -6.288 -6.773 1.00 91.75 208 SER A CA 1
ATOM 1575 C C . SER A 1 208 ? 9.583 -5.513 -5.616 1.00 91.75 208 SER A C 1
ATOM 1577 O O . SER A 1 208 ? 9.295 -4.318 -5.709 1.00 91.75 208 SER A O 1
ATOM 1579 N N . LEU A 1 209 ? 9.349 -6.214 -4.514 1.00 91.69 209 LEU A N 1
ATOM 1580 C CA . LEU A 1 209 ? 8.902 -5.608 -3.271 1.00 91.69 209 LEU A CA 1
ATOM 1581 C C . LEU A 1 209 ? 10.125 -5.377 -2.375 1.00 91.69 209 LEU A C 1
ATOM 1583 O O . LEU A 1 209 ? 10.841 -6.327 -2.074 1.00 91.69 209 LEU A O 1
ATOM 1587 N N . ALA A 1 210 ? 10.373 -4.127 -1.987 1.00 88.25 210 ALA A N 1
ATOM 1588 C CA . ALA A 1 210 ? 11.519 -3.730 -1.165 1.00 88.25 210 ALA A CA 1
ATOM 1589 C C . ALA A 1 210 ? 11.244 -3.929 0.327 1.00 88.25 210 ALA A C 1
ATOM 1591 O O . ALA A 1 210 ? 12.099 -4.374 1.088 1.00 88.25 210 ALA A O 1
ATOM 1592 N N . SER A 1 211 ? 10.032 -3.558 0.742 1.00 88.50 211 SER A N 1
ATOM 1593 C CA . SER A 1 211 ? 9.598 -3.597 2.130 1.00 88.50 211 SER A CA 1
ATOM 1594 C C . SER A 1 211 ? 8.077 -3.669 2.213 1.00 88.50 211 SER A C 1
ATOM 1596 O O . SER A 1 211 ? 7.356 -3.096 1.389 1.00 88.50 211 SER A O 1
ATOM 1598 N N . LEU A 1 212 ? 7.592 -4.360 3.239 1.00 88.88 212 LEU A N 1
ATOM 1599 C CA . LEU A 1 212 ? 6.188 -4.458 3.597 1.00 88.88 212 LEU A CA 1
ATOM 1600 C C . LEU A 1 212 ? 6.077 -4.337 5.113 1.00 88.88 212 LEU A C 1
ATOM 1602 O O . LEU A 1 212 ? 6.747 -5.048 5.852 1.00 88.88 212 LEU A O 1
ATOM 1606 N N . SER A 1 213 ? 5.223 -3.433 5.575 1.00 88.00 213 SER A N 1
ATOM 1607 C CA . SER A 1 213 ? 4.919 -3.258 6.992 1.00 88.00 213 SER A CA 1
ATOM 1608 C C . SER A 1 213 ? 3.413 -3.354 7.169 1.00 88.00 213 SER A C 1
ATOM 1610 O O . SER A 1 213 ? 2.659 -2.510 6.675 1.00 88.00 213 SER A O 1
ATOM 1612 N N . LEU A 1 214 ? 2.986 -4.426 7.838 1.00 87.44 214 LEU A N 1
ATOM 1613 C CA . LEU A 1 214 ? 1.600 -4.638 8.237 1.00 87.44 214 LEU A CA 1
ATOM 1614 C C . LEU A 1 214 ? 1.293 -3.813 9.503 1.00 87.44 214 LEU A C 1
ATOM 1616 O O . LEU A 1 214 ? 2.193 -3.600 10.318 1.00 87.44 214 LEU A O 1
ATOM 1620 N N . PRO A 1 215 ? 0.050 -3.330 9.674 1.00 83.44 215 PRO A N 1
ATOM 1621 C CA . PRO A 1 215 ? -0.343 -2.608 10.883 1.00 83.44 215 PRO A CA 1
ATOM 1622 C C . PRO A 1 215 ? -0.389 -3.537 12.097 1.00 83.44 215 PRO A C 1
ATOM 1624 O O . PRO A 1 215 ? -0.646 -4.721 11.930 1.00 83.44 215 PRO A O 1
ATOM 1627 N N . ASP A 1 216 ? -0.235 -3.005 13.307 1.00 79.94 216 ASP A N 1
ATOM 1628 C CA . ASP A 1 216 ? -0.612 -3.728 14.526 1.00 79.94 216 ASP A CA 1
ATOM 1629 C C . ASP A 1 216 ? -2.144 -3.700 14.685 1.00 79.94 216 ASP A C 1
ATOM 1631 O O . ASP A 1 216 ? -2.780 -2.683 14.401 1.00 79.94 216 ASP A O 1
ATOM 1635 N N . LEU A 1 217 ? -2.740 -4.828 15.072 1.00 73.62 217 LEU A N 1
ATOM 1636 C CA . LEU A 1 217 ? -4.189 -4.963 15.261 1.00 73.62 217 LEU A CA 1
ATOM 1637 C C . LEU A 1 217 ? -4.599 -4.918 16.739 1.00 73.62 217 LEU A C 1
ATOM 1639 O O . LEU A 1 217 ? -5.787 -4.759 17.015 1.00 73.62 217 LEU A O 1
ATOM 1643 N N . GLU A 1 218 ? -3.658 -5.072 17.676 1.00 69.56 218 GLU A N 1
ATOM 1644 C CA . GLU A 1 218 ? -3.957 -5.118 19.115 1.00 69.56 218 GLU A CA 1
ATOM 1645 C C . GLU A 1 218 ? -3.938 -3.725 19.753 1.00 69.56 218 GLU A C 1
ATOM 1647 O O . GLU A 1 218 ? -4.809 -3.382 20.555 1.00 69.56 218 GLU A O 1
ATOM 1652 N N . GLY A 1 219 ? -2.969 -2.891 19.371 1.00 61.41 219 GLY A N 1
ATOM 1653 C CA . GLY A 1 219 ? -2.934 -1.485 19.746 1.00 61.41 219 GLY A CA 1
ATOM 1654 C C . GLY A 1 219 ? -3.821 -0.679 18.808 1.00 61.41 219 GLY A C 1
ATOM 1655 O O . GLY A 1 219 ? -3.503 -0.559 17.632 1.00 61.41 219 GLY A O 1
ATOM 1656 N N . GLY A 1 220 ? -4.899 -0.071 19.310 1.00 58.34 220 GLY A N 1
ATOM 1657 C CA . GLY A 1 220 ? -5.795 0.823 18.550 1.00 58.34 220 GLY A CA 1
ATOM 1658 C C . GLY A 1 220 ? -5.142 2.094 17.970 1.00 58.34 220 GLY A C 1
ATOM 1659 O O . GLY A 1 220 ? -5.833 3.062 17.653 1.00 58.34 220 GLY A O 1
ATOM 1660 N N . GLU A 1 221 ? -3.815 2.128 17.852 1.00 57.31 221 GLU A N 1
ATOM 1661 C CA . GLU A 1 221 ? -3.082 3.144 17.117 1.00 57.31 221 GLU A CA 1
ATOM 1662 C C . GLU A 1 221 ? -3.162 2.906 15.603 1.00 57.31 221 GLU A C 1
ATOM 1664 O O . GLU A 1 221 ? -3.574 1.863 15.103 1.00 57.31 221 GLU A O 1
ATOM 1669 N N . SER A 1 222 ? -2.843 3.950 14.844 1.00 62.47 222 SER A N 1
ATOM 1670 C CA . SER A 1 222 ? -3.169 4.071 13.427 1.00 62.47 222 SER A CA 1
ATOM 1671 C C . SER A 1 222 ? -2.720 2.872 12.575 1.00 62.47 222 SER A C 1
ATOM 1673 O O . SER A 1 222 ? -1.542 2.755 12.236 1.00 62.47 222 SER A O 1
ATOM 1675 N N . GLY A 1 223 ? -3.681 2.040 12.167 1.00 77.75 223 GLY A N 1
ATOM 1676 C CA . GLY A 1 223 ? -3.473 0.854 11.337 1.00 77.75 223 GLY A CA 1
ATOM 1677 C C . GLY A 1 223 ? -3.117 1.173 9.888 1.00 77.75 223 GLY A C 1
ATOM 1678 O O . GLY A 1 223 ? -3.938 1.000 8.991 1.00 77.75 223 GLY A O 1
ATOM 1679 N N . PHE A 1 224 ? -1.906 1.663 9.638 1.00 86.12 224 PHE A N 1
ATOM 1680 C CA . PHE A 1 224 ? -1.399 1.871 8.284 1.00 86.12 224 PHE A CA 1
ATOM 1681 C C . PHE A 1 224 ? -0.631 0.647 7.784 1.00 86.12 224 PHE A C 1
ATOM 1683 O O . PHE A 1 224 ? 0.320 0.201 8.415 1.00 86.12 224 PHE A O 1
ATOM 1690 N N . LEU A 1 225 ? -1.003 0.173 6.599 1.00 89.31 225 LEU A N 1
ATOM 1691 C CA . LEU A 1 225 ? -0.208 -0.721 5.769 1.00 89.31 225 LEU A CA 1
ATOM 1692 C C . LEU A 1 225 ? 0.770 0.128 4.952 1.00 89.31 225 LEU A C 1
ATOM 1694 O O . LEU A 1 225 ? 0.327 1.017 4.224 1.00 89.31 225 LEU A O 1
ATOM 1698 N N . LYS A 1 226 ? 2.074 -0.149 5.029 1.00 91.69 226 LYS A N 1
ATOM 1699 C CA . LYS A 1 226 ? 3.087 0.492 4.173 1.00 91.69 226 LYS A CA 1
ATOM 1700 C C . LYS A 1 226 ? 3.711 -0.532 3.238 1.00 91.69 226 LYS A C 1
ATOM 1702 O O . LYS A 1 226 ? 4.101 -1.612 3.669 1.00 91.69 226 LYS A O 1
ATOM 1707 N N . LEU A 1 227 ? 3.819 -0.166 1.968 1.00 92.19 227 LEU A N 1
ATOM 1708 C CA . LEU A 1 227 ? 4.363 -0.993 0.901 1.00 92.19 227 LEU A CA 1
ATOM 1709 C C . LEU A 1 227 ? 5.403 -0.179 0.135 1.00 92.19 227 LEU A C 1
ATOM 1711 O O . LEU A 1 227 ? 5.102 0.921 -0.325 1.00 92.19 227 LEU A O 1
ATOM 1715 N N . GLU A 1 228 ? 6.609 -0.714 -0.020 1.00 93.75 228 GLU A N 1
ATOM 1716 C CA . GLU A 1 228 ? 7.660 -0.116 -0.840 1.00 93.75 228 GLU A CA 1
ATOM 1717 C C . GLU A 1 228 ? 7.951 -1.002 -2.051 1.00 93.75 228 GLU A C 1
ATOM 1719 O O . GLU A 1 228 ? 8.382 -2.145 -1.919 1.00 93.75 228 GLU A O 1
ATOM 1724 N N . ALA A 1 229 ? 7.686 -0.467 -3.239 1.00 93.69 229 ALA A N 1
ATOM 1725 C CA . ALA A 1 229 ? 7.909 -1.118 -4.516 1.00 93.69 229 ALA A CA 1
ATOM 1726 C C . ALA A 1 229 ? 9.207 -0.618 -5.159 1.00 93.69 229 ALA A C 1
ATOM 1728 O O . ALA A 1 229 ? 9.493 0.583 -5.173 1.00 93.69 229 ALA A O 1
ATOM 1729 N N . GLU A 1 230 ? 9.943 -1.549 -5.753 1.00 94.25 230 GLU A N 1
ATOM 1730 C CA . GLU A 1 230 ? 11.166 -1.312 -6.507 1.00 94.25 230 GLU A CA 1
ATOM 1731 C C . GLU A 1 230 ? 10.975 -1.662 -7.983 1.00 94.25 230 GLU A C 1
ATOM 1733 O O . GLU A 1 230 ? 10.303 -2.635 -8.330 1.00 94.25 230 GLU A O 1
ATOM 1738 N N . TYR A 1 231 ? 11.592 -0.879 -8.869 1.00 94.81 231 TYR A N 1
ATOM 1739 C CA . TYR A 1 231 ? 11.621 -1.166 -10.303 1.00 94.81 231 TYR A CA 1
ATOM 1740 C C . TYR A 1 231 ? 13.001 -0.927 -10.912 1.00 94.81 231 TYR A C 1
ATOM 1742 O O . TYR A 1 231 ? 13.526 0.189 -10.862 1.00 94.81 231 TYR A O 1
ATOM 1750 N N . GLU A 1 232 ? 13.569 -1.950 -11.557 1.00 94.06 232 GLU A N 1
ATOM 1751 C CA . GLU A 1 232 ? 14.813 -1.811 -12.323 1.00 94.06 232 GLU A CA 1
ATOM 1752 C C . GLU A 1 232 ? 14.526 -1.201 -13.705 1.00 94.06 232 GLU A C 1
ATOM 1754 O O . GLU A 1 232 ? 14.021 -1.867 -14.615 1.00 94.06 232 GLU A O 1
ATOM 1759 N N . PHE A 1 233 ? 14.897 0.065 -13.897 1.00 91.94 233 PHE A N 1
ATOM 1760 C CA . PHE A 1 233 ? 14.703 0.759 -15.166 1.00 91.94 233 PHE A CA 1
ATOM 1761 C C . PHE A 1 233 ? 15.613 0.165 -16.264 1.00 91.94 233 PHE A C 1
ATOM 1763 O O . PHE A 1 233 ? 16.809 -0.042 -16.037 1.00 91.94 233 PHE A O 1
ATOM 1770 N N . PRO A 1 234 ? 15.095 -0.100 -17.482 1.00 87.25 234 PRO A N 1
ATOM 1771 C CA . PRO A 1 234 ? 15.820 -0.859 -18.506 1.00 87.25 234 PRO A CA 1
ATOM 1772 C C . PRO A 1 234 ? 17.018 -0.116 -19.121 1.00 87.25 234 PRO A C 1
ATOM 1774 O O . PRO A 1 234 ? 17.870 -0.745 -19.752 1.00 87.25 234 PRO A O 1
ATOM 1777 N N . ILE A 1 235 ? 17.106 1.207 -18.955 1.00 85.94 235 ILE A N 1
ATOM 1778 C CA . ILE A 1 235 ? 18.203 2.027 -19.484 1.00 85.94 235 ILE A CA 1
ATOM 1779 C C . ILE A 1 235 ? 19.279 2.206 -18.411 1.00 85.94 235 ILE A C 1
ATOM 1781 O O . ILE A 1 235 ? 18.995 2.575 -17.273 1.00 85.94 235 ILE A O 1
ATOM 1785 N N . ARG A 1 236 ? 20.539 1.987 -18.796 1.00 84.00 236 ARG A N 1
ATOM 1786 C CA . ARG A 1 236 ? 21.709 2.250 -17.949 1.00 84.00 236 ARG A CA 1
ATOM 1787 C C . ARG A 1 236 ? 22.244 3.651 -18.200 1.00 84.00 236 ARG A C 1
ATOM 1789 O O . ARG A 1 236 ? 22.181 4.150 -19.322 1.00 84.00 236 ARG A O 1
ATOM 1796 N N . VAL A 1 237 ? 22.843 4.249 -17.174 1.00 78.88 237 VAL A N 1
ATOM 1797 C CA . VAL A 1 237 ? 23.500 5.554 -17.313 1.00 78.88 237 VAL A CA 1
ATOM 1798 C C . VAL A 1 237 ? 24.675 5.422 -18.295 1.00 78.88 237 VAL A C 1
ATOM 1800 O O . VAL A 1 237 ? 25.529 4.545 -18.091 1.00 78.88 237 VAL A O 1
ATOM 1803 N N . PRO A 1 238 ? 24.752 6.258 -19.349 1.00 71.50 238 PRO A N 1
ATOM 1804 C CA . PRO A 1 238 ? 25.876 6.217 -20.277 1.00 71.50 238 PRO A CA 1
ATOM 1805 C C . PRO A 1 238 ? 27.187 6.488 -19.522 1.00 71.50 238 PRO A C 1
ATOM 1807 O O . PRO A 1 238 ? 27.206 7.241 -18.550 1.00 71.50 238 PRO A O 1
ATOM 1810 N N . PHE A 1 239 ? 28.278 5.843 -19.945 1.00 73.50 239 PHE A N 1
ATOM 1811 C CA . PHE A 1 239 ? 29.631 5.908 -19.352 1.00 73.50 239 PHE A CA 1
ATOM 1812 C C . PHE A 1 239 ? 29.802 5.269 -17.963 1.00 73.50 239 PHE A C 1
ATOM 1814 O O . PHE A 1 239 ? 30.857 4.706 -17.691 1.00 73.50 239 PHE A O 1
ATOM 1821 N N . LEU A 1 240 ? 28.782 5.305 -17.101 1.00 82.75 240 LEU A N 1
ATOM 1822 C CA . LEU A 1 240 ? 28.850 4.723 -15.756 1.00 82.75 240 LEU A CA 1
ATOM 1823 C C . LEU A 1 240 ? 28.403 3.255 -15.721 1.00 82.75 240 LEU A C 1
ATOM 1825 O O . LEU A 1 240 ? 28.790 2.531 -14.809 1.00 82.75 240 LEU A O 1
ATOM 1829 N N . GLY A 1 241 ? 27.554 2.816 -16.661 1.00 81.31 241 GLY A N 1
ATOM 1830 C CA . GLY A 1 241 ? 27.052 1.435 -16.728 1.00 81.31 241 GLY A CA 1
ATOM 1831 C C . GLY A 1 241 ? 26.185 1.009 -15.535 1.00 81.31 241 GLY A C 1
ATOM 1832 O O . GLY A 1 241 ? 25.807 -0.158 -15.437 1.00 81.31 241 GLY A O 1
ATOM 1833 N N . LYS A 1 242 ? 25.859 1.944 -14.636 1.00 88.25 242 LYS A N 1
ATOM 1834 C CA . LYS A 1 242 ? 25.052 1.710 -13.438 1.00 88.25 242 LYS A CA 1
ATOM 1835 C C . LYS A 1 242 ? 23.580 1.533 -13.812 1.00 88.25 242 LYS A C 1
ATOM 1837 O O . LYS A 1 242 ? 23.073 2.208 -14.713 1.00 88.25 242 LYS A O 1
ATOM 1842 N N . LYS A 1 243 ? 22.918 0.617 -13.107 1.00 89.88 243 LYS A N 1
ATOM 1843 C CA . LYS A 1 243 ? 21.466 0.419 -13.160 1.00 89.88 243 LYS A CA 1
ATOM 1844 C C . LYS A 1 243 ? 20.764 1.554 -12.413 1.00 89.88 243 LYS A C 1
ATOM 1846 O O . LYS A 1 243 ? 21.332 2.108 -11.474 1.00 89.88 243 LYS A O 1
ATOM 1851 N N . ILE A 1 244 ? 19.548 1.878 -12.833 1.00 90.62 244 ILE A N 1
ATOM 1852 C CA . ILE A 1 244 ? 18.685 2.854 -12.166 1.00 90.62 244 ILE A CA 1
ATOM 1853 C C . ILE A 1 244 ? 17.547 2.062 -11.521 1.00 90.62 244 ILE A C 1
ATOM 1855 O O . ILE A 1 244 ? 16.852 1.326 -12.220 1.00 90.62 244 ILE A O 1
ATOM 1859 N N . ILE A 1 245 ? 17.389 2.188 -10.205 1.00 93.19 245 ILE A N 1
ATOM 1860 C CA . ILE A 1 245 ? 16.311 1.549 -9.443 1.00 93.19 245 ILE A CA 1
ATOM 1861 C C . ILE A 1 245 ? 15.365 2.654 -8.981 1.00 93.19 245 ILE A C 1
ATOM 1863 O O . ILE A 1 245 ? 15.807 3.660 -8.424 1.00 93.19 245 ILE A O 1
ATOM 1867 N N . LEU A 1 246 ? 14.078 2.496 -9.271 1.00 92.81 246 LEU A N 1
ATOM 1868 C CA . LEU A 1 246 ? 13.027 3.395 -8.808 1.00 92.81 246 LEU A CA 1
ATOM 1869 C C . LEU A 1 246 ? 12.423 2.822 -7.535 1.00 92.81 246 LEU A C 1
ATOM 1871 O O . LEU A 1 246 ? 11.993 1.675 -7.547 1.00 92.81 246 LEU A O 1
ATOM 1875 N N . HIS A 1 247 ? 12.343 3.638 -6.488 1.00 95.06 247 HIS A N 1
ATOM 1876 C CA . HIS A 1 247 ? 11.670 3.295 -5.238 1.00 95.06 247 HIS A CA 1
ATOM 1877 C C . HIS A 1 247 ? 10.391 4.121 -5.110 1.00 95.06 247 HIS A C 1
ATOM 1879 O O . HIS A 1 247 ? 10.400 5.347 -5.311 1.00 95.06 247 HIS A O 1
ATOM 1885 N N . ARG A 1 248 ? 9.279 3.459 -4.791 1.00 95.56 248 ARG A N 1
ATOM 1886 C CA . ARG A 1 248 ? 7.996 4.113 -4.525 1.00 95.56 248 ARG A CA 1
ATOM 1887 C C . ARG A 1 248 ? 7.313 3.492 -3.324 1.00 95.56 248 ARG A C 1
ATOM 1889 O O . ARG A 1 248 ? 7.151 2.280 -3.249 1.00 95.56 248 ARG A O 1
ATOM 1896 N N . THR A 1 249 ? 6.880 4.352 -2.412 1.00 94.38 249 THR A N 1
ATOM 1897 C CA . THR A 1 249 ? 6.189 3.953 -1.190 1.00 94.38 249 THR A CA 1
ATOM 1898 C C . THR A 1 249 ? 4.715 4.323 -1.294 1.00 94.38 249 THR A C 1
ATOM 1900 O O . THR A 1 249 ? 4.373 5.455 -1.637 1.00 94.38 249 THR A O 1
ATOM 1903 N N . ALA A 1 250 ? 3.850 3.378 -0.951 1.00 94.19 250 ALA A N 1
ATOM 1904 C CA . ALA A 1 250 ? 2.421 3.575 -0.783 1.00 94.19 250 ALA A CA 1
ATOM 1905 C C . ALA A 1 250 ? 2.036 3.242 0.661 1.00 94.19 250 ALA A C 1
ATOM 1907 O O . ALA A 1 250 ? 2.522 2.266 1.236 1.00 94.19 250 ALA A O 1
ATOM 1908 N N . ALA A 1 251 ? 1.174 4.061 1.258 1.00 92.62 251 ALA A N 1
ATOM 1909 C CA . ALA A 1 251 ? 0.660 3.837 2.601 1.00 92.62 251 ALA A CA 1
ATOM 1910 C C . ALA A 1 251 ? -0.865 3.931 2.584 1.00 92.62 251 ALA A C 1
ATOM 1912 O O . ALA A 1 251 ? -1.410 4.963 2.197 1.00 92.62 251 ALA A O 1
ATOM 1913 N N . GLU A 1 252 ? -1.542 2.876 3.027 1.00 91.25 252 GLU A N 1
ATOM 1914 C CA . GLU A 1 252 ? -3.002 2.805 3.064 1.00 91.25 252 GLU A CA 1
ATOM 1915 C C . GLU A 1 252 ? -3.480 2.521 4.488 1.00 91.25 252 GLU A C 1
ATOM 1917 O O . GLU A 1 252 ? -2.866 1.746 5.222 1.00 91.25 252 GLU A O 1
ATOM 1922 N N . ARG A 1 253 ? -4.588 3.144 4.898 1.00 88.75 253 ARG A N 1
ATOM 1923 C CA . ARG A 1 253 ? -5.224 2.834 6.183 1.00 88.75 253 ARG A CA 1
ATOM 1924 C C . ARG A 1 253 ? -6.044 1.559 6.069 1.00 88.75 253 ARG A C 1
ATOM 1926 O O . ARG A 1 253 ? -6.955 1.467 5.252 1.00 88.75 253 ARG A O 1
ATOM 1933 N N . VAL A 1 254 ? -5.758 0.606 6.941 1.00 87.88 254 VAL A N 1
ATOM 1934 C CA . VAL A 1 254 ? -6.554 -0.600 7.122 1.00 87.88 254 VAL A CA 1
ATOM 1935 C C . VAL A 1 254 ? -7.765 -0.272 7.983 1.00 87.88 254 VAL A C 1
ATOM 1937 O O . VAL A 1 254 ? -7.680 0.465 8.966 1.00 87.88 254 VAL A O 1
ATOM 1940 N N . TRP A 1 255 ? -8.915 -0.826 7.607 1.00 82.00 255 TRP A N 1
ATOM 1941 C CA . TRP A 1 255 ? -10.114 -0.733 8.426 1.00 82.00 255 TRP A CA 1
ATOM 1942 C C . TRP A 1 255 ? -9.994 -1.677 9.624 1.00 82.00 255 TRP A C 1
ATOM 1944 O O . TRP A 1 255 ? -10.205 -2.886 9.496 1.00 82.00 255 TRP A O 1
ATOM 1954 N N . ILE A 1 256 ? -9.687 -1.115 10.789 1.00 80.06 256 ILE A N 1
ATOM 1955 C CA . ILE A 1 256 ? -9.694 -1.821 12.069 1.00 80.06 256 ILE A CA 1
ATOM 1956 C C . ILE A 1 256 ? -10.959 -1.382 12.817 1.00 80.06 256 ILE A C 1
ATOM 1958 O O . ILE A 1 256 ? -11.181 -0.177 12.949 1.00 80.06 256 ILE A O 1
ATOM 1962 N N . PRO A 1 257 ? -11.850 -2.305 13.228 1.00 67.50 257 PRO A N 1
ATOM 1963 C CA . PRO A 1 257 ? -12.950 -1.942 14.105 1.00 67.50 257 PRO A CA 1
ATOM 1964 C C . PRO A 1 257 ? -12.353 -1.460 15.425 1.00 67.50 257 PRO A C 1
ATOM 1966 O O . PRO A 1 257 ? -11.515 -2.150 16.000 1.00 67.50 257 PRO A O 1
ATOM 1969 N N . ASP A 1 258 ? -12.784 -0.296 15.897 1.00 62.97 258 ASP A N 1
ATOM 1970 C CA . ASP A 1 258 ? -12.483 0.109 17.264 1.00 62.97 258 ASP A CA 1
ATOM 1971 C C . ASP A 1 258 ? -13.049 -0.976 18.205 1.00 62.97 258 ASP A C 1
ATOM 1973 O O . ASP A 1 258 ? -14.247 -1.281 18.111 1.00 62.97 258 ASP A O 1
ATOM 1977 N N . PRO A 1 259 ? -12.216 -1.638 19.034 1.00 57.16 259 PRO A N 1
ATOM 1978 C CA . PRO A 1 259 ? -12.690 -2.650 19.975 1.00 57.16 259 PRO A CA 1
ATOM 1979 C C . PRO A 1 259 ? -13.625 -2.054 21.031 1.00 57.16 259 PRO A C 1
ATOM 1981 O O . PRO A 1 259 ? -14.375 -2.793 21.670 1.00 57.16 259 PRO A O 1
ATOM 1984 N N . LEU A 1 260 ? -13.620 -0.731 21.197 1.00 55.28 260 LEU A N 1
ATOM 1985 C CA . LEU A 1 260 ? -14.572 -0.041 22.038 1.00 55.28 260 LEU A CA 1
ATOM 1986 C C . LEU A 1 260 ? -15.624 0.601 21.131 1.00 55.28 260 LEU A C 1
ATOM 1988 O O . LEU A 1 260 ? -15.348 1.622 20.497 1.00 55.28 260 LEU A O 1
ATOM 1992 N N . PRO A 1 261 ? -16.857 0.055 21.055 1.00 58.03 261 PRO A N 1
ATOM 1993 C CA . PRO A 1 261 ? -17.965 0.888 20.617 1.00 58.03 261 PRO A CA 1
ATOM 1994 C C . PRO A 1 261 ? -17.916 2.165 21.455 1.00 58.03 261 PRO A C 1
ATOM 1996 O O . PRO A 1 261 ? -17.650 2.098 22.662 1.00 58.03 261 PRO A O 1
ATOM 1999 N N . SER A 1 262 ? -18.164 3.325 20.841 1.00 51.97 262 SER A N 1
ATOM 2000 C CA . SER A 1 262 ? -18.462 4.503 21.645 1.00 51.97 262 SER A CA 1
ATOM 2001 C C . SER A 1 262 ? -19.543 4.071 22.631 1.00 51.97 262 SER A C 1
ATOM 2003 O O . SER A 1 262 ? -20.600 3.581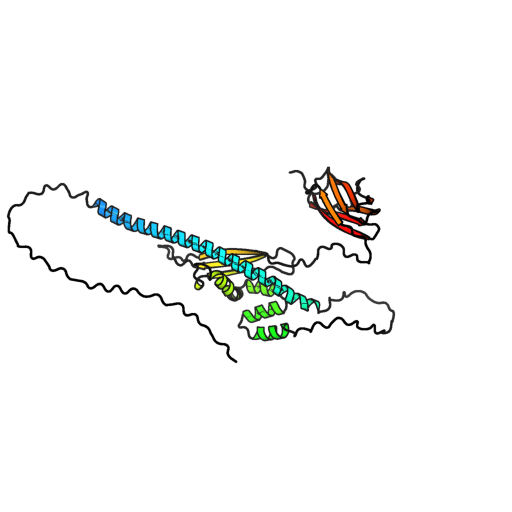 22.225 1.00 51.97 262 SER A O 1
ATOM 2005 N N . GLN A 1 263 ? -19.250 4.138 23.930 1.00 53.38 263 GLN A N 1
ATOM 2006 C CA . GLN A 1 263 ? -20.250 3.881 24.954 1.00 53.38 263 GLN A CA 1
ATOM 2007 C C . GLN A 1 263 ? -21.245 5.047 24.914 1.00 53.38 263 GLN A C 1
ATOM 2009 O O . GLN A 1 263 ? -21.250 5.916 25.776 1.00 53.38 263 GLN A O 1
ATOM 2014 N N . GLY A 1 264 ? -22.089 5.090 23.882 1.00 51.72 264 GLY A N 1
ATOM 2015 C CA . GLY A 1 264 ? -23.414 5.665 24.009 1.00 51.72 264 GLY A CA 1
ATOM 2016 C C . GLY A 1 264 ? -24.123 4.774 25.012 1.00 51.72 264 GLY A C 1
ATOM 2017 O O . GLY A 1 264 ? -24.417 3.624 24.695 1.00 51.72 264 GLY A O 1
ATOM 2018 N N . GLY A 1 265 ? -24.238 5.260 26.249 1.00 46.50 265 GLY A N 1
ATOM 2019 C CA . GLY A 1 265 ? -24.598 4.479 27.427 1.00 46.50 265 GLY A CA 1
ATOM 2020 C C . GLY A 1 265 ? -25.710 3.468 27.165 1.00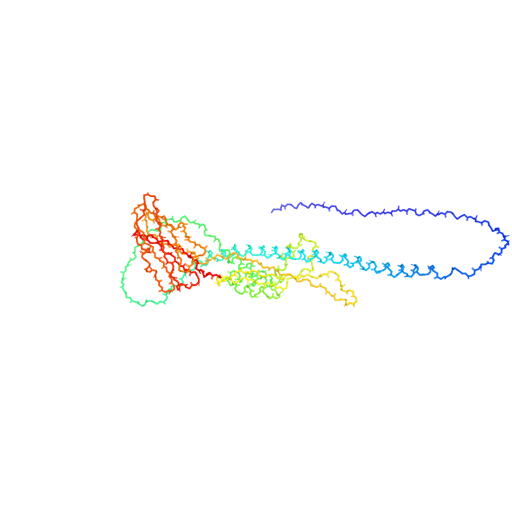 46.50 265 GLY A C 1
ATOM 2021 O O . GLY A 1 265 ? -26.870 3.831 26.986 1.00 46.50 265 GLY A O 1
ATOM 2022 N N . ALA A 1 266 ? -25.356 2.184 27.182 1.00 43.22 266 ALA A N 1
ATOM 2023 C CA . ALA A 1 266 ? -26.314 1.094 27.231 1.00 43.22 266 ALA A CA 1
ATOM 2024 C C . ALA A 1 266 ? -26.837 0.965 28.668 1.00 43.22 266 ALA A C 1
ATOM 2026 O O . ALA A 1 266 ? -26.449 0.076 29.420 1.00 43.22 266 ALA A O 1
ATOM 2027 N N . GLY A 1 267 ? -27.709 1.894 29.054 1.00 37.97 267 GLY A N 1
ATOM 2028 C CA . GLY A 1 267 ? -28.718 1.641 30.068 1.00 37.97 267 GLY A CA 1
ATOM 2029 C C . GLY A 1 267 ? -29.971 1.146 29.358 1.00 37.97 267 GLY A C 1
ATOM 2030 O O . GLY A 1 267 ? -30.668 1.937 28.734 1.00 37.97 267 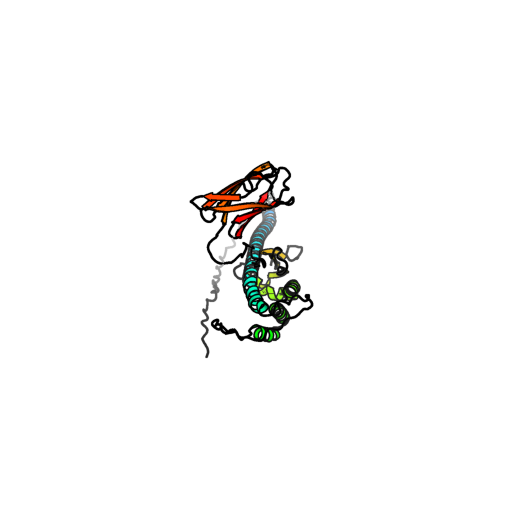GLY A O 1
ATOM 2031 N N . VAL A 1 268 ? -30.250 -0.153 29.430 1.00 43.41 268 VAL A N 1
ATOM 2032 C CA . VAL A 1 268 ? -31.621 -0.653 29.273 1.00 43.41 268 VAL A CA 1
ATOM 2033 C C . VAL A 1 268 ? -32.081 -1.005 30.682 1.00 43.41 268 VAL A C 1
ATOM 2035 O O . VAL A 1 268 ? -31.449 -1.823 31.351 1.00 43.41 268 VAL A O 1
ATOM 2038 N N . PRO A 1 269 ? -33.137 -0.341 31.159 1.00 41.97 269 PRO A N 1
ATOM 2039 C CA . PRO A 1 269 ? -34.397 -1.054 31.240 1.00 41.97 269 PRO A CA 1
ATOM 2040 C C . PRO A 1 269 ? -35.472 -0.384 30.385 1.00 41.97 269 PRO A C 1
ATOM 2042 O O . PRO A 1 269 ? -35.399 0.789 30.029 1.00 41.97 269 PRO A O 1
ATOM 2045 N N . ASP A 1 270 ? -36.449 -1.200 30.024 1.00 40.16 270 ASP A N 1
ATOM 2046 C CA . ASP A 1 270 ? -37.599 -0.888 29.194 1.00 40.16 270 ASP A CA 1
ATOM 2047 C C . ASP A 1 270 ? -38.324 0.434 29.529 1.00 40.16 270 ASP A C 1
ATOM 2049 O O . ASP A 1 270 ? -38.438 0.843 30.682 1.00 40.16 270 ASP A O 1
ATOM 2053 N N . SER A 1 271 ? -38.930 1.011 28.481 1.00 41.00 271 SER A N 1
ATOM 2054 C CA . SER A 1 271 ? -39.905 2.124 28.433 1.00 41.00 271 SER A CA 1
ATOM 2055 C C . SER A 1 271 ? -39.405 3.588 28.504 1.00 41.00 271 SER A C 1
ATOM 2057 O O . SER A 1 271 ? -39.422 4.258 29.527 1.00 41.00 271 SER A O 1
ATOM 2059 N N . SER A 1 272 ? -39.127 4.125 27.306 1.00 49.97 272 SER A N 1
ATOM 2060 C CA . SER A 1 272 ? -39.509 5.476 26.830 1.00 49.97 272 SER A CA 1
ATOM 2061 C C . SER A 1 272 ? -38.981 6.742 27.531 1.00 49.97 272 SER A C 1
ATOM 2063 O O . SER A 1 272 ? -39.712 7.726 27.646 1.00 49.97 272 SER A O 1
ATOM 2065 N N . SER A 1 273 ? -37.692 6.800 27.857 1.00 56.50 273 SER A N 1
ATOM 2066 C CA . SER A 1 273 ? -36.985 8.077 28.041 1.00 56.50 273 SER A CA 1
ATOM 2067 C C . SER A 1 273 ? -35.780 8.134 27.096 1.00 56.50 273 SER A C 1
ATOM 2069 O O . SER A 1 273 ? -34.736 7.541 27.330 1.00 56.50 273 SER A O 1
ATOM 2071 N N . THR A 1 274 ? -35.937 8.789 25.942 1.00 71.50 274 THR A N 1
ATOM 2072 C CA . THR A 1 274 ? -34.820 9.030 25.015 1.00 71.50 274 THR A CA 1
ATOM 2073 C C . THR A 1 274 ? -34.325 10.453 25.218 1.00 71.50 274 THR A C 1
ATOM 2075 O O . THR A 1 274 ? -35.121 11.387 25.255 1.00 71.50 274 THR A O 1
ATOM 2078 N N . VAL A 1 275 ? -33.018 10.605 25.408 1.00 81.44 275 VAL A N 1
ATOM 2079 C CA . VAL A 1 275 ? -32.348 11.901 25.518 1.00 81.44 275 VAL A CA 1
ATOM 2080 C C . VAL A 1 275 ? -31.311 11.942 24.420 1.00 81.44 275 VAL A C 1
ATOM 2082 O O . VAL A 1 275 ? -30.483 11.037 24.322 1.00 81.44 275 VAL A O 1
ATOM 2085 N N . GLN A 1 276 ? -31.361 12.969 23.586 1.00 86.06 276 GLN A N 1
ATOM 2086 C CA . GLN A 1 276 ? -30.417 13.163 22.496 1.00 86.06 276 GLN A CA 1
ATOM 2087 C C . GLN A 1 276 ? -29.895 14.590 22.526 1.00 86.06 276 GLN A C 1
ATOM 2089 O O . GLN A 1 276 ? -30.658 15.540 22.660 1.00 86.06 276 GLN A O 1
ATOM 2094 N N . ILE A 1 277 ? -28.581 14.740 22.404 1.00 88.00 277 ILE A N 1
ATOM 2095 C CA . ILE A 1 277 ? -27.951 16.048 22.248 1.00 88.00 277 ILE A CA 1
ATOM 2096 C C . ILE A 1 277 ? -28.020 16.406 20.763 1.00 88.00 277 ILE A C 1
ATOM 2098 O O . ILE A 1 277 ? -27.503 15.659 19.934 1.00 88.00 277 ILE A O 1
ATOM 2102 N N . THR A 1 278 ? -28.668 17.522 20.434 1.00 88.12 278 THR A N 1
ATOM 2103 C CA . THR A 1 278 ? -28.868 17.965 19.047 1.00 88.12 278 THR A CA 1
ATOM 2104 C C . THR A 1 278 ? -27.687 18.791 18.570 1.00 88.12 278 THR A C 1
ATOM 2106 O O . THR A 1 278 ? -27.126 18.520 17.510 1.00 88.12 278 THR A O 1
ATOM 2109 N N . GLU A 1 279 ? -27.299 19.800 19.349 1.00 88.12 279 GLU A N 1
ATOM 2110 C CA . GLU A 1 279 ? -26.305 20.775 18.915 1.00 88.12 279 GLU A CA 1
ATOM 2111 C C . GLU A 1 279 ? -25.537 21.379 20.095 1.00 88.12 279 GLU A C 1
ATOM 2113 O O . GLU A 1 279 ? -26.055 21.530 21.202 1.00 88.12 279 GLU A O 1
ATOM 2118 N N . LEU A 1 280 ? -24.278 21.744 19.844 1.00 90.31 280 LEU A N 1
ATOM 2119 C CA . LEU A 1 280 ? -23.473 22.589 20.720 1.00 90.31 280 LEU A CA 1
ATOM 2120 C C . LEU A 1 280 ? -22.816 23.684 19.883 1.00 90.31 280 LEU A C 1
ATOM 2122 O O . LEU A 1 280 ? -22.108 23.388 18.923 1.00 90.31 280 LEU A O 1
ATOM 2126 N N . TYR A 1 281 ? -22.970 24.940 20.292 1.00 89.50 281 TYR A N 1
ATOM 2127 C CA . TYR A 1 281 ? -22.389 26.084 19.595 1.00 89.50 281 TYR A CA 1
ATOM 2128 C C . TYR A 1 281 ? -21.799 27.115 20.577 1.00 89.50 281 TYR A C 1
ATOM 2130 O O . TYR A 1 281 ? -22.398 27.396 21.618 1.00 89.50 281 TYR A O 1
ATOM 2138 N N . PRO A 1 282 ? -20.640 27.741 20.281 1.00 89.62 282 PRO A N 1
ATOM 2139 C CA . PRO A 1 282 ? -19.763 27.527 19.127 1.00 89.62 282 PRO A CA 1
ATOM 2140 C C . PRO A 1 282 ? -18.763 26.376 19.318 1.00 89.62 282 PRO A C 1
ATOM 2142 O O . PRO A 1 282 ? -18.264 26.152 20.420 1.00 89.62 282 PRO A O 1
ATOM 2145 N N . ILE A 1 283 ? -18.387 25.725 18.212 1.00 84.88 283 ILE A N 1
ATOM 2146 C CA . ILE A 1 283 ? -17.287 24.750 18.143 1.00 84.88 283 ILE A CA 1
ATOM 2147 C C . ILE A 1 283 ? -16.164 25.352 17.272 1.00 84.88 283 ILE A C 1
ATOM 2149 O O . ILE A 1 283 ? -16.417 25.664 16.109 1.00 84.88 283 ILE A O 1
ATOM 2153 N N . PRO A 1 284 ? -14.927 25.541 17.776 1.00 87.00 284 PRO A N 1
ATOM 2154 C CA . PRO A 1 284 ? -14.468 25.262 19.134 1.00 87.00 284 PRO A CA 1
ATOM 2155 C C . PRO A 1 284 ? -14.989 26.288 20.150 1.00 87.00 284 PRO A C 1
ATOM 2157 O O . PRO A 1 284 ? -15.015 27.499 19.896 1.00 87.00 284 PRO A O 1
ATOM 2160 N N . ALA A 1 285 ? -15.324 25.804 21.344 1.00 88.81 285 ALA A N 1
ATOM 2161 C CA . ALA A 1 285 ? -15.669 26.657 22.469 1.00 88.81 285 ALA A CA 1
ATOM 2162 C C . ALA A 1 285 ? -14.427 27.436 22.930 1.00 88.81 285 ALA A C 1
ATOM 2164 O O . ALA A 1 285 ? -13.281 27.012 22.751 1.00 88.81 285 ALA A O 1
ATOM 2165 N N . ARG A 1 286 ? -14.634 28.611 23.525 1.00 90.38 286 ARG A N 1
ATOM 2166 C CA . ARG A 1 286 ? -13.535 29.500 23.926 1.00 90.38 286 ARG A CA 1
ATOM 2167 C C . ARG A 1 286 ? -13.576 29.778 25.426 1.00 90.38 286 ARG A C 1
ATOM 2169 O O . ARG A 1 286 ? -14.656 30.082 25.936 1.00 90.38 286 ARG A O 1
ATOM 2176 N N . PRO A 1 287 ? -12.427 29.753 26.130 1.00 89.19 287 PRO A N 1
ATOM 2177 C CA . PRO A 1 287 ? -12.376 30.149 27.533 1.00 89.19 287 PRO A CA 1
ATOM 2178 C C . PRO A 1 287 ? -12.901 31.578 27.724 1.00 89.19 287 PRO A C 1
ATOM 2180 O O . PRO A 1 287 ? -12.588 32.474 26.938 1.00 89.19 287 PRO A O 1
ATOM 2183 N N . GLY A 1 288 ? -13.721 31.793 28.754 1.00 87.00 288 GLY A N 1
ATOM 2184 C CA . GLY A 1 288 ? -14.334 33.090 29.051 1.00 87.00 288 GLY A CA 1
ATOM 2185 C C . GLY A 1 288 ? -15.474 33.493 28.109 1.00 87.00 288 GLY A C 1
ATOM 2186 O O . GLY A 1 288 ? -15.901 34.647 28.134 1.00 87.00 288 GLY A O 1
ATOM 2187 N N . ARG A 1 289 ? -15.969 32.583 27.258 1.00 89.62 289 ARG A N 1
ATOM 2188 C CA . ARG A 1 289 ? -17.118 32.816 26.367 1.00 89.62 289 ARG A CA 1
ATOM 2189 C C . ARG A 1 289 ? -18.272 31.884 26.718 1.00 89.62 289 ARG A C 1
ATOM 2191 O O . ARG A 1 289 ? -18.087 30.872 27.390 1.00 89.62 289 ARG A O 1
ATOM 2198 N N . LYS A 1 290 ? -19.474 32.275 26.296 1.00 91.12 290 LYS A N 1
ATOM 2199 C CA . LYS A 1 290 ? -20.670 31.454 26.467 1.00 91.12 290 LYS A CA 1
ATOM 2200 C C . LYS A 1 290 ? -20.678 30.320 25.441 1.00 91.12 290 LYS A C 1
ATOM 2202 O O . LYS A 1 290 ? -20.275 30.549 24.300 1.00 91.12 290 LYS A O 1
ATOM 2207 N N . ALA A 1 291 ? -21.117 29.149 25.873 1.00 90.88 291 ALA A N 1
ATOM 2208 C CA . ALA A 1 291 ? -21.448 28.011 25.030 1.00 90.88 291 ALA A CA 1
ATOM 2209 C C . ALA A 1 291 ? -22.916 27.651 25.269 1.00 90.88 291 ALA A C 1
ATOM 2211 O O . ALA A 1 291 ? -23.401 27.790 26.396 1.00 90.88 291 ALA A O 1
ATOM 2212 N N . THR A 1 292 ? -23.588 27.227 24.206 1.00 91.69 292 THR A N 1
ATOM 2213 C CA . THR A 1 292 ? -25.003 26.868 24.194 1.00 91.69 292 THR A CA 1
ATOM 2214 C C . THR A 1 292 ? -25.137 25.422 23.741 1.00 91.69 292 THR A C 1
ATOM 2216 O O . THR A 1 292 ? -24.536 25.049 22.735 1.00 91.69 292 THR A O 1
ATOM 2219 N N . LEU A 1 293 ? -25.876 24.620 24.507 1.00 92.19 293 LEU A N 1
ATOM 2220 C CA . LEU A 1 293 ? -26.190 23.222 24.218 1.00 92.19 293 LEU A CA 1
ATOM 2221 C C . LEU A 1 293 ? -27.698 23.071 24.060 1.00 92.19 293 LEU A C 1
ATOM 2223 O O . LEU A 1 293 ? -28.449 23.482 24.945 1.00 92.19 293 LEU A O 1
ATOM 2227 N N . GLU A 1 294 ? -28.098 22.416 22.980 1.00 91.25 294 GLU A N 1
ATOM 2228 C CA . GLU A 1 294 ? -29.473 22.029 22.697 1.00 91.25 294 GLU A CA 1
ATOM 2229 C C . GLU A 1 294 ? -29.607 20.509 22.779 1.00 91.25 294 GLU A C 1
ATOM 2231 O O . GLU A 1 294 ? -28.828 19.760 22.180 1.00 91.25 294 GLU A O 1
ATOM 2236 N N . ALA A 1 295 ? -30.609 20.046 23.520 1.00 89.62 295 ALA A N 1
ATOM 2237 C CA . ALA A 1 295 ? -30.954 18.637 23.629 1.00 89.62 295 ALA A CA 1
ATOM 2238 C C . ALA A 1 295 ? -32.463 18.430 23.475 1.00 89.62 295 ALA A C 1
ATOM 2240 O O . ALA A 1 295 ? -33.265 19.334 23.712 1.00 89.62 295 ALA A O 1
ATOM 2241 N N . VAL A 1 296 ? -32.838 17.214 23.094 1.00 89.06 296 VAL A N 1
ATOM 2242 C CA . VAL A 1 296 ? -34.217 16.744 22.996 1.00 89.06 296 VAL A CA 1
ATOM 2243 C C . VAL A 1 296 ? -34.417 15.606 23.988 1.00 89.06 296 VAL A C 1
ATOM 2245 O O . VAL A 1 296 ? -33.638 14.653 24.015 1.00 89.06 296 VAL A O 1
ATOM 2248 N N . ALA A 1 297 ? -35.462 15.709 24.799 1.00 87.81 297 ALA A N 1
ATOM 2249 C CA . ALA A 1 297 ? -35.911 14.700 25.746 1.00 87.81 297 ALA A CA 1
ATOM 2250 C C . ALA A 1 297 ? -37.433 14.510 25.642 1.00 87.81 297 ALA A C 1
ATOM 2252 O O . ALA A 1 297 ? -38.114 15.209 24.890 1.00 87.81 297 ALA A O 1
ATOM 2253 N N . SER A 1 298 ? -37.989 13.569 26.406 1.00 84.19 298 SER A N 1
ATOM 2254 C CA . SER A 1 298 ? -39.443 13.409 26.506 1.00 84.19 298 SER A CA 1
ATOM 2255 C C . SER A 1 298 ? -40.107 14.725 26.975 1.00 84.19 298 SER A C 1
ATOM 2257 O O . SER A 1 298 ? -39.606 15.347 27.916 1.00 84.19 298 SER A O 1
ATOM 2259 N N . PRO A 1 299 ? -41.223 15.177 26.365 1.00 85.19 299 PRO A N 1
ATOM 2260 C CA . PRO A 1 299 ? -41.893 16.423 26.751 1.00 85.19 299 PRO A CA 1
ATOM 2261 C C . PRO A 1 299 ? -42.248 16.463 28.242 1.00 85.19 299 PRO A C 1
ATOM 2263 O O . PRO A 1 299 ? -42.835 15.518 28.769 1.00 85.19 299 PRO A O 1
ATOM 2266 N N . GLY A 1 300 ? -41.895 17.552 28.930 1.00 81.38 300 GLY A N 1
ATOM 2267 C CA . GLY A 1 300 ? -42.095 17.700 30.376 1.00 81.38 300 GLY A CA 1
ATOM 2268 C C . GLY A 1 300 ? -41.119 16.918 31.266 1.00 81.38 300 GLY A C 1
ATOM 2269 O O . GLY A 1 300 ? -41.253 16.981 32.488 1.00 81.38 300 GLY A O 1
ATOM 2270 N N . ALA A 1 301 ? -40.135 16.208 30.699 1.00 84.69 301 ALA A N 1
ATOM 2271 C CA . ALA A 1 301 ? -39.121 15.503 31.478 1.00 84.69 301 ALA A CA 1
ATOM 2272 C C . ALA A 1 301 ? -38.140 16.473 32.145 1.00 84.69 301 ALA A C 1
ATOM 2274 O O . ALA A 1 301 ? -37.813 17.537 31.612 1.00 84.69 301 ALA A O 1
ATOM 2275 N N . GLN A 1 302 ? -37.644 16.085 33.318 1.00 86.56 302 GLN A N 1
ATOM 2276 C CA . GLN A 1 302 ? -36.651 16.854 34.051 1.00 86.56 302 GLN A CA 1
ATOM 2277 C C . GLN A 1 302 ? -35.244 16.405 33.641 1.00 86.56 302 GLN A C 1
ATOM 2279 O O . GLN A 1 302 ? -34.835 15.277 33.911 1.00 86.56 302 GLN A O 1
ATOM 2284 N N . VAL A 1 303 ? -34.496 17.300 33.002 1.00 89.69 303 VAL A N 1
ATOM 2285 C CA . VAL A 1 303 ? -33.190 17.018 32.402 1.00 89.69 303 VAL A CA 1
ATOM 2286 C C . VAL A 1 303 ? -32.106 17.827 33.102 1.00 89.69 303 VAL A C 1
ATOM 2288 O O . VAL A 1 303 ? -32.257 19.022 33.328 1.00 89.69 303 VAL A O 1
ATOM 2291 N N . THR A 1 304 ? -30.997 17.190 33.453 1.00 90.25 304 THR A N 1
ATOM 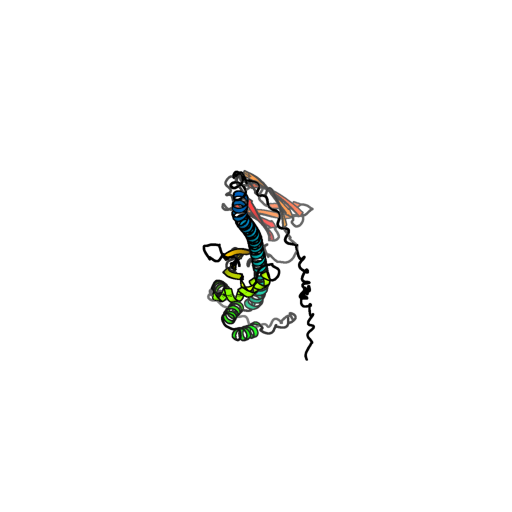2292 C CA . THR A 1 304 ? -29.865 17.794 34.159 1.00 90.25 304 THR A CA 1
ATOM 2293 C C . THR A 1 304 ? -28.637 17.807 33.266 1.00 90.25 304 THR A C 1
ATOM 2295 O O . THR A 1 304 ? -28.191 16.757 32.812 1.00 90.25 304 THR A O 1
ATOM 2298 N N . LEU A 1 305 ? -28.076 18.996 33.042 1.00 89.44 305 LEU A N 1
ATOM 2299 C CA . LEU A 1 305 ? -26.798 19.160 32.355 1.00 89.44 305 LEU A CA 1
ATOM 2300 C C . LEU A 1 305 ? -25.637 19.138 33.355 1.00 89.44 305 LEU A C 1
ATOM 2302 O O . LEU A 1 305 ? -25.609 19.917 34.308 1.00 89.44 305 LEU A O 1
ATOM 2306 N N . GLU A 1 306 ? -24.633 18.316 33.072 1.00 87.12 306 GLU A N 1
ATOM 2307 C CA . GLU A 1 306 ? -23.354 18.245 33.766 1.00 87.12 306 GLU A CA 1
ATOM 2308 C C . GLU A 1 306 ? -22.214 18.448 32.757 1.00 87.12 306 GLU A C 1
ATOM 2310 O O . GLU A 1 306 ? -22.094 17.733 31.768 1.00 87.12 306 GLU A O 1
ATOM 2315 N N . VAL A 1 307 ? -21.344 19.429 32.994 1.00 86.56 307 VAL A N 1
ATOM 2316 C CA . VAL A 1 307 ? -20.177 19.676 32.131 1.00 86.56 307 VAL A CA 1
ATOM 2317 C C . VAL A 1 307 ? -18.913 19.288 32.885 1.00 86.56 307 VAL A C 1
ATOM 2319 O O . VAL A 1 307 ? -18.650 19.846 33.951 1.00 86.56 307 VAL A O 1
ATOM 2322 N N . ARG A 1 308 ? -18.121 18.360 32.346 1.00 85.06 308 ARG A N 1
ATOM 2323 C CA . ARG A 1 308 ? -16.930 17.800 32.997 1.00 85.06 308 ARG A CA 1
ATOM 2324 C C . ARG A 1 308 ? -15.652 18.390 32.409 1.00 85.06 308 ARG A C 1
ATOM 2326 O O . ARG A 1 308 ? -15.328 18.187 31.239 1.00 85.06 308 ARG A O 1
ATOM 2333 N N . TYR A 1 309 ? -14.901 19.104 33.248 1.00 83.06 309 TYR A N 1
ATOM 2334 C CA . TYR A 1 309 ? -13.559 19.601 32.935 1.00 83.06 309 TYR A CA 1
ATOM 2335 C C . TYR A 1 309 ? -12.499 18.866 33.766 1.00 83.06 309 TYR A C 1
ATOM 2337 O O . TYR A 1 309 ? -12.814 18.184 34.738 1.00 83.06 309 TYR A O 1
ATOM 2345 N N . LYS A 1 310 ? -11.210 19.090 33.471 1.00 76.12 310 LYS A N 1
ATOM 2346 C CA . LYS A 1 310 ? -10.093 18.570 34.291 1.00 76.12 310 LYS A CA 1
ATOM 2347 C C . LYS A 1 310 ? -10.161 19.021 35.754 1.00 76.12 310 LYS A C 1
ATOM 2349 O O . LYS A 1 310 ? -9.714 18.298 36.633 1.00 76.12 310 LYS A O 1
ATOM 2354 N N . SER A 1 311 ? -10.695 20.213 36.017 1.00 69.19 311 SER A N 1
ATOM 2355 C CA . SER A 1 311 ? -10.874 20.749 37.372 1.00 69.19 311 SER A CA 1
ATOM 2356 C C . SER A 1 311 ? -12.103 20.190 38.103 1.00 69.19 311 SER A C 1
ATOM 2358 O O . SER A 1 311 ? 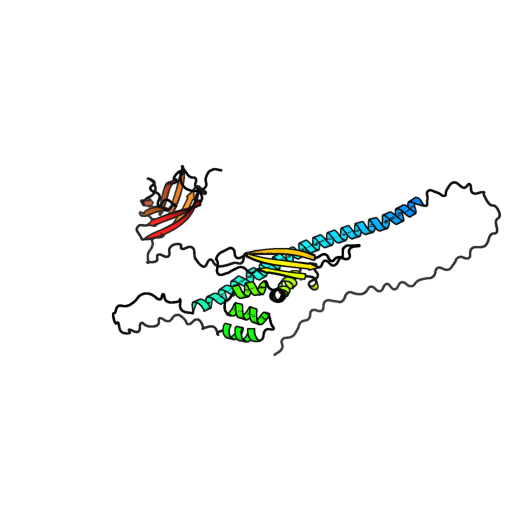-12.384 20.639 39.210 1.00 69.19 311 SER A O 1
ATOM 2360 N N . GLY A 1 312 ? -12.851 19.270 37.486 1.00 76.06 312 GLY A N 1
ATOM 2361 C CA . GLY A 1 312 ? -14.141 18.779 37.965 1.00 76.06 312 GLY A CA 1
ATOM 2362 C C . GLY A 1 312 ? -15.327 19.409 37.232 1.00 76.06 312 GLY A C 1
ATOM 2363 O O . GLY A 1 312 ? -15.178 20.072 36.198 1.00 76.06 312 GLY A O 1
ATOM 2364 N N . ASN A 1 313 ? -16.517 19.173 37.773 1.00 75.94 313 ASN A N 1
ATOM 2365 C CA . ASN A 1 313 ? -17.784 19.566 37.168 1.00 75.94 313 ASN A CA 1
ATOM 2366 C C . ASN A 1 313 ? -17.964 21.089 37.138 1.00 75.94 313 ASN A C 1
ATOM 2368 O O . ASN A 1 313 ? -17.526 21.813 38.034 1.00 75.94 313 ASN A O 1
ATOM 2372 N N . SER A 1 314 ? -18.648 21.594 36.113 1.00 74.00 314 SER A N 1
ATOM 2373 C CA . SER A 1 314 ? -18.985 23.010 36.021 1.00 74.00 314 SER A CA 1
ATOM 2374 C C . SER A 1 314 ? -19.998 23.408 37.088 1.00 74.00 314 SER A C 1
ATOM 2376 O O . SER A 1 314 ? -21.095 22.867 37.141 1.00 74.00 314 SER A O 1
ATOM 2378 N N . VAL A 1 315 ? -19.652 24.422 37.881 1.00 71.19 315 VAL A N 1
ATOM 2379 C CA . VAL A 1 315 ? -20.526 25.025 38.906 1.00 71.19 315 VAL A CA 1
ATOM 2380 C C . VAL A 1 315 ? -21.176 26.317 38.377 1.00 71.19 315 VAL A C 1
ATOM 2382 O O . VAL A 1 315 ? -21.400 27.278 39.110 1.00 71.19 315 VAL A O 1
ATOM 2385 N N . SER A 1 316 ? -21.399 26.424 37.063 1.00 69.75 316 SER A N 1
ATOM 2386 C CA . SER A 1 316 ? -21.970 27.644 36.480 1.00 69.75 316 SER A CA 1
ATOM 2387 C C . SER A 1 316 ? -23.449 27.781 36.847 1.00 69.75 316 SER A C 1
ATOM 2389 O O . SER A 1 316 ? -24.182 26.802 36.818 1.00 69.75 316 SER A O 1
ATOM 2391 N N . LYS A 1 317 ? -23.920 29.010 37.107 1.00 64.50 317 LYS A N 1
ATOM 2392 C CA . LYS A 1 317 ? -25.316 29.303 37.505 1.00 64.50 317 LYS A CA 1
ATOM 2393 C C . LYS A 1 317 ? -26.379 28.795 36.510 1.00 64.50 317 LYS A C 1
ATOM 2395 O O . LYS A 1 317 ? -27.533 28.648 36.886 1.00 64.50 317 LYS A O 1
ATOM 2400 N N . HIS A 1 318 ? -25.993 28.564 35.257 1.00 73.31 318 HIS A N 1
ATOM 2401 C CA . HIS A 1 318 ? -26.881 28.138 34.169 1.00 73.31 318 HIS A CA 1
ATOM 2402 C C . HIS A 1 318 ? -26.603 26.696 33.704 1.00 73.31 318 HIS A C 1
ATOM 2404 O O . HIS A 1 318 ? -27.084 26.287 32.653 1.00 73.31 318 HIS A O 1
ATOM 2410 N N . VAL A 1 319 ? -25.799 25.945 34.463 1.00 78.44 319 VAL A N 1
ATOM 2411 C CA . VAL A 1 319 ? -25.624 24.495 34.316 1.00 78.44 319 VAL A CA 1
ATOM 2412 C C . VAL A 1 319 ? -26.424 23.851 35.441 1.00 78.44 319 VAL A C 1
ATOM 2414 O O . VAL A 1 319 ? -26.263 24.229 36.601 1.00 78.44 319 VAL A O 1
ATOM 2417 N N . GLY A 1 320 ? -27.322 22.930 35.103 1.00 81.31 320 GLY A N 1
ATOM 2418 C CA . GLY A 1 320 ? -28.179 22.278 36.083 1.00 81.31 320 GLY A CA 1
ATOM 2419 C C . GLY A 1 320 ? -29.461 21.734 35.473 1.00 81.31 320 GLY A C 1
ATOM 2420 O O . GLY A 1 320 ? -29.553 21.499 34.268 1.00 81.31 320 GLY A O 1
ATOM 2421 N N . THR A 1 321 ? -30.444 21.518 36.335 1.00 85.38 321 THR A N 1
ATOM 2422 C CA . THR A 1 321 ? -31.696 20.856 35.986 1.00 85.38 321 THR A CA 1
ATOM 2423 C C . THR A 1 321 ? -32.709 21.821 35.363 1.00 85.38 321 THR A C 1
ATOM 2425 O O . THR A 1 321 ? -32.994 22.876 35.927 1.00 85.38 321 THR A O 1
ATOM 2428 N N . GLN A 1 322 ? -33.284 21.442 34.225 1.00 85.94 322 GLN A N 1
ATOM 2429 C CA . GLN A 1 322 ? -34.309 22.175 33.483 1.00 85.94 322 GLN A CA 1
ATOM 2430 C C . GLN A 1 322 ? -35.393 21.207 32.992 1.00 85.94 322 GLN A C 1
ATOM 2432 O O . GLN A 1 322 ? -35.133 20.020 32.816 1.00 85.94 322 GLN A O 1
ATOM 2437 N N . MET A 1 323 ? -36.624 21.688 32.812 1.00 87.19 323 MET A N 1
ATOM 2438 C CA . MET A 1 323 ? -37.707 20.870 32.255 1.00 87.19 323 MET A CA 1
ATOM 2439 C C . MET A 1 323 ? -37.800 21.044 30.741 1.00 87.19 323 MET A C 1
ATOM 2441 O O . MET A 1 323 ? -37.692 22.170 30.251 1.00 87.19 323 MET A O 1
ATOM 2445 N N . ALA A 1 324 ? -38.028 19.939 30.032 1.00 87.00 324 ALA A N 1
ATOM 2446 C CA . ALA A 1 324 ? -38.289 19.927 28.600 1.00 87.00 324 ALA A CA 1
ATOM 2447 C C . ALA A 1 324 ? -39.628 20.587 28.271 1.00 87.00 324 ALA A C 1
ATOM 2449 O O . ALA A 1 324 ? -40.627 20.386 28.968 1.00 87.00 324 ALA A O 1
ATOM 2450 N N . ASP A 1 325 ? -39.638 21.388 27.208 1.00 86.75 325 ASP A N 1
ATOM 2451 C CA . ASP A 1 325 ? -40.840 22.069 26.741 1.00 86.75 325 ASP A CA 1
ATOM 2452 C C . ASP A 1 325 ? -41.866 21.098 26.114 1.00 86.75 325 ASP A C 1
ATOM 2454 O O . ASP A 1 325 ? -41.683 19.878 26.093 1.00 86.75 325 ASP A O 1
ATOM 2458 N N . ALA A 1 326 ? -42.984 21.629 25.606 1.00 79.69 326 ALA A N 1
ATOM 2459 C CA . ALA A 1 326 ? -44.045 20.827 24.983 1.00 79.69 326 ALA A CA 1
ATOM 2460 C C . ALA A 1 326 ? -43.584 20.055 23.727 1.00 79.69 326 ALA A C 1
ATOM 2462 O O . ALA A 1 326 ? -44.234 19.091 23.325 1.00 79.69 326 ALA A O 1
ATOM 2463 N N . SER A 1 327 ? -42.474 20.476 23.121 1.00 79.06 327 SER A N 1
ATOM 2464 C CA . SER A 1 327 ? -41.810 19.841 21.980 1.00 79.06 327 SER A CA 1
ATOM 2465 C C . SER A 1 327 ? -40.642 18.932 22.386 1.00 79.06 327 SER A C 1
ATOM 2467 O O . SER A 1 327 ? -40.073 18.266 21.526 1.00 79.06 327 SER A O 1
ATOM 2469 N N . GLY A 1 328 ? -40.308 18.858 23.677 1.00 83.56 328 GLY A N 1
ATOM 2470 C CA . GLY A 1 328 ? -39.193 18.066 24.187 1.00 83.56 328 GLY A CA 1
ATOM 2471 C C . GLY A 1 328 ? -37.833 18.766 24.123 1.00 83.56 328 GLY A C 1
ATOM 2472 O O . GLY A 1 328 ? -36.830 18.134 24.435 1.00 83.56 328 GLY A O 1
ATOM 2473 N N . HIS A 1 329 ? -37.756 20.043 23.742 1.00 88.00 329 HIS A N 1
ATOM 2474 C CA . HIS A 1 329 ? -36.493 20.774 23.640 1.00 88.00 329 HIS A CA 1
ATOM 2475 C C . HIS A 1 329 ? -36.044 21.338 24.992 1.00 88.00 329 HIS A C 1
ATOM 2477 O O . HIS A 1 329 ? -36.849 21.811 25.803 1.00 88.00 329 HIS A O 1
ATOM 2483 N N . VAL A 1 330 ? -34.730 21.303 25.217 1.00 91.00 330 VAL A N 1
ATOM 2484 C CA . VAL A 1 330 ? -34.057 21.939 26.349 1.00 91.00 330 VAL A CA 1
ATOM 2485 C C . VAL A 1 330 ? -32.801 22.647 25.855 1.00 91.00 330 VAL A C 1
ATOM 2487 O O . VAL A 1 330 ? -32.013 22.076 25.102 1.00 91.00 330 VAL A O 1
ATOM 2490 N N . GLU A 1 331 ? -32.604 23.881 26.309 1.00 91.81 331 GLU A N 1
ATOM 2491 C CA . GLU A 1 331 ? -31.458 24.713 25.949 1.00 91.81 331 GLU A CA 1
ATOM 2492 C C . GLU A 1 331 ? -30.747 25.213 27.210 1.00 91.81 331 GLU A C 1
ATOM 2494 O O . GLU A 1 331 ? -31.358 25.861 28.064 1.00 91.81 331 GLU A O 1
ATOM 2499 N N . TRP A 1 332 ? -29.433 24.988 27.284 1.00 92.38 332 TRP A N 1
ATOM 2500 C CA . TRP A 1 332 ? -28.576 25.563 28.319 1.00 92.38 332 TRP A CA 1
ATOM 2501 C C . TRP A 1 332 ? -27.526 26.469 27.710 1.00 92.38 332 TRP A C 1
ATOM 2503 O O . TRP A 1 332 ? -26.809 26.082 26.793 1.00 92.38 332 TRP A O 1
ATOM 2513 N N . THR A 1 333 ? -27.342 27.642 28.309 1.00 91.94 333 THR A N 1
ATOM 2514 C CA . THR A 1 333 ? -26.243 28.545 27.967 1.00 91.94 333 THR A CA 1
ATOM 2515 C C . THR A 1 333 ? -25.378 28.800 29.195 1.00 91.94 333 THR A C 1
ATOM 2517 O O . THR A 1 333 ? -25.812 29.471 30.131 1.00 91.94 333 THR A O 1
ATOM 2520 N N . TRP A 1 334 ? -24.124 28.341 29.190 1.00 91.25 334 TRP A N 1
ATOM 2521 C CA . TRP A 1 334 ? -23.188 28.541 30.303 1.00 91.25 334 TRP A CA 1
ATOM 2522 C C . TRP A 1 334 ? -21.924 29.284 29.888 1.00 91.25 334 TRP A C 1
ATOM 2524 O O . TRP A 1 334 ? -21.542 29.328 28.723 1.00 91.25 334 TRP A O 1
ATOM 2534 N N . LEU A 1 335 ? -21.253 29.889 30.871 1.00 89.44 335 LEU A N 1
ATOM 2535 C CA . LEU A 1 335 ? -19.947 30.514 30.676 1.00 89.44 335 LEU A CA 1
ATOM 2536 C C . LEU A 1 335 ? -18.839 29.470 30.864 1.00 89.44 335 LEU A C 1
ATOM 2538 O O . LEU A 1 335 ? -18.703 28.907 31.952 1.00 89.44 335 LEU A O 1
ATOM 2542 N N . VAL A 1 336 ? -18.014 29.258 29.839 1.00 88.19 336 VAL A N 1
ATOM 2543 C CA . VAL A 1 336 ? -16.800 28.437 29.944 1.00 88.19 336 VAL A CA 1
ATOM 2544 C C . VAL A 1 336 ? -15.773 29.196 30.785 1.00 88.19 336 VAL A C 1
ATOM 2546 O O . VAL A 1 336 ? -15.461 30.352 30.489 1.00 88.19 336 VAL A O 1
ATOM 2549 N N . SER A 1 337 ? -15.230 28.568 31.833 1.00 83.06 337 SER A N 1
ATOM 2550 C CA . SER A 1 337 ? -14.271 29.224 32.735 1.00 83.06 337 SER A CA 1
ATOM 2551 C C . SER A 1 337 ? -13.062 29.769 31.962 1.00 83.06 337 SER A C 1
ATOM 2553 O O . SER A 1 337 ? -12.537 29.108 31.064 1.00 83.06 337 SER A O 1
ATOM 2555 N N . GLY A 1 338 ? -12.597 30.974 32.304 1.00 82.75 338 GLY A N 1
ATOM 2556 C CA . GLY A 1 338 ? -11.446 31.608 31.644 1.00 82.75 338 GLY A CA 1
ATOM 2557 C C . GLY A 1 338 ? -10.137 30.822 31.793 1.00 82.75 338 GLY A C 1
ATOM 2558 O O . GLY A 1 338 ? -9.278 30.888 30.918 1.00 82.75 338 GLY A O 1
ATOM 2559 N N . ASN A 1 339 ? -10.022 30.016 32.853 1.00 83.88 339 ASN A N 1
ATOM 2560 C CA . ASN A 1 339 ? -8.853 29.176 33.136 1.00 83.88 339 ASN A CA 1
ATOM 2561 C C . ASN A 1 339 ? -8.949 27.771 32.516 1.00 83.88 339 ASN A C 1
ATOM 2563 O O . ASN A 1 339 ? -8.088 26.928 32.768 1.00 83.88 339 ASN A O 1
ATOM 2567 N N . THR A 1 340 ? -9.985 27.498 31.715 1.00 84.44 340 THR A N 1
ATOM 2568 C CA . THR A 1 340 ? -10.157 26.193 31.065 1.00 84.44 340 THR A CA 1
ATOM 2569 C C . THR A 1 340 ? -8.978 25.925 30.134 1.00 84.44 340 THR A C 1
ATOM 2571 O O . THR A 1 340 ? -8.637 26.747 29.277 1.00 84.44 340 THR A O 1
ATOM 2574 N N . THR A 1 341 ? -8.326 24.777 30.319 1.00 84.25 341 THR A N 1
ATOM 2575 C CA . THR A 1 341 ? -7.200 24.375 29.471 1.00 84.25 341 THR A CA 1
ATOM 2576 C C . THR A 1 341 ? -7.714 24.070 28.055 1.00 84.25 341 THR A C 1
ATOM 2578 O O . THR A 1 341 ? -8.790 23.485 27.916 1.00 84.25 341 THR A O 1
ATOM 2581 N N . PRO A 1 342 ? -7.007 24.477 26.987 1.00 86.88 342 PRO A N 1
ATOM 2582 C CA . PRO A 1 342 ? -7.327 24.015 25.642 1.00 86.88 342 PRO A CA 1
ATOM 2583 C C . PRO A 1 342 ? -7.257 22.489 25.570 1.00 86.88 342 PRO A C 1
ATOM 2585 O O . PRO A 1 342 ? -6.322 21.896 26.104 1.00 86.88 342 PRO A O 1
ATOM 2588 N N . GLY A 1 343 ? -8.241 21.861 24.940 1.00 85.19 343 GLY A N 1
ATOM 2589 C CA . GLY A 1 343 ? -8.364 20.407 24.923 1.00 85.19 343 GLY A CA 1
ATOM 2590 C C . GLY A 1 343 ? -9.791 19.945 24.665 1.00 85.19 343 GLY A C 1
ATOM 2591 O O . GLY A 1 343 ? -10.673 20.758 24.383 1.00 85.19 343 GLY A O 1
ATOM 2592 N N . GLN A 1 344 ? -9.993 18.636 24.753 1.00 85.62 344 GLN A N 1
ATOM 2593 C CA . GLN A 1 344 ? -11.298 17.997 24.631 1.00 85.62 344 GLN A CA 1
ATOM 2594 C C . GLN A 1 344 ? -11.919 17.811 26.019 1.00 85.62 344 GLN A C 1
ATOM 2596 O O . GLN A 1 344 ? -11.252 17.349 26.944 1.00 85.62 344 GLN A O 1
ATOM 2601 N N . TRP A 1 345 ? -13.189 18.177 26.147 1.00 88.44 345 TRP A N 1
ATOM 2602 C CA . TRP A 1 345 ? -13.995 18.090 27.366 1.00 88.44 345 TRP A CA 1
ATOM 2603 C C . TRP A 1 345 ? -15.320 17.399 27.062 1.00 88.44 345 TRP A C 1
ATOM 2605 O O . TRP A 1 345 ? -15.664 17.237 25.896 1.00 88.44 345 TRP A O 1
ATOM 2615 N N . GLU A 1 346 ? -16.068 17.000 28.087 1.00 88.75 346 GLU A N 1
ATOM 2616 C CA . GLU A 1 346 ? -17.310 16.240 27.920 1.00 88.75 346 GLU A CA 1
ATOM 2617 C C . GLU A 1 346 ? -18.497 16.985 28.538 1.00 88.75 346 GLU A C 1
ATOM 2619 O O . GLU A 1 346 ? -18.401 17.543 29.635 1.00 88.75 346 GLU A O 1
ATOM 2624 N N . VAL A 1 347 ? -19.623 16.990 27.827 1.00 88.75 347 VAL A N 1
ATOM 2625 C CA . VAL A 1 347 ? -20.936 17.308 28.393 1.00 88.75 347 VAL A CA 1
ATOM 2626 C C . VAL A 1 347 ? -21.725 16.020 28.574 1.00 88.75 347 VAL A C 1
ATOM 2628 O O . VAL A 1 347 ? -21.690 15.150 27.708 1.00 88.75 347 VAL A O 1
ATOM 2631 N N . VAL A 1 348 ? -22.429 15.906 29.694 1.00 86.81 348 VAL A N 1
ATOM 2632 C CA . VAL A 1 348 ? -23.297 14.781 30.042 1.00 86.81 348 VAL A CA 1
ATOM 2633 C C . VAL A 1 348 ? -24.669 15.346 30.379 1.00 86.81 348 VAL A C 1
ATOM 2635 O O . VAL A 1 348 ? -24.795 16.275 31.174 1.00 86.81 348 VAL A O 1
ATOM 2638 N N . VAL A 1 349 ? -25.700 14.806 29.751 1.00 88.12 349 VAL A N 1
ATOM 2639 C CA . VAL A 1 349 ? -27.093 15.184 29.954 1.00 88.12 349 VAL A CA 1
ATOM 2640 C C . VAL A 1 349 ? -27.815 13.971 30.509 1.00 88.12 349 VAL A C 1
ATOM 2642 O O . VAL A 1 349 ? -27.848 12.934 29.853 1.00 88.12 349 VAL A O 1
ATOM 2645 N N . THR A 1 350 ? -28.401 14.109 31.694 1.00 86.06 350 THR A N 1
ATOM 2646 C CA . THR A 1 350 ? -29.072 13.018 32.408 1.00 86.06 350 THR A CA 1
ATOM 2647 C C . THR A 1 350 ? -30.510 13.404 32.704 1.00 86.06 350 THR A C 1
ATOM 2649 O O . THR A 1 350 ? -30.767 14.470 33.259 1.00 86.06 350 THR A O 1
ATOM 2652 N N . THR A 1 351 ? -31.463 12.545 32.367 1.00 86.81 351 THR A N 1
ATOM 2653 C CA . THR A 1 351 ? -32.879 12.737 32.717 1.00 86.81 351 THR A CA 1
ATOM 2654 C C . THR A 1 351 ? -33.209 12.058 34.041 1.00 86.81 351 THR A C 1
ATOM 2656 O O . THR A 1 351 ? -32.546 11.095 34.427 1.00 86.81 351 THR A O 1
ATOM 2659 N N . SER A 1 352 ? -34.243 12.541 34.738 1.00 79.25 352 SER A N 1
ATOM 2660 C CA . SER A 1 352 ? -34.790 11.926 35.962 1.00 79.25 352 SER A CA 1
ATOM 2661 C C . SER A 1 352 ? -35.055 10.425 35.829 1.00 79.25 352 SER A C 1
ATOM 2663 O O . SER A 1 352 ? -34.950 9.685 36.801 1.00 79.25 352 SER A O 1
ATOM 2665 N N . ASP A 1 353 ? -35.349 9.988 34.609 1.00 69.75 353 ASP A N 1
ATOM 2666 C CA . ASP A 1 353 ? -35.745 8.627 34.262 1.00 69.75 353 ASP A CA 1
ATOM 2667 C C . ASP A 1 353 ? -34.534 7.712 33.978 1.00 69.75 353 ASP A C 1
ATOM 2669 O O . ASP A 1 353 ? -34.698 6.588 33.516 1.00 69.75 353 ASP A O 1
ATOM 2673 N N . GLY A 1 354 ? -33.306 8.191 34.221 1.00 72.38 354 GLY A N 1
ATOM 2674 C CA . GLY A 1 354 ? -32.059 7.426 34.090 1.00 72.38 354 GLY A CA 1
ATOM 2675 C C . GLY A 1 354 ? -31.397 7.475 32.708 1.00 72.38 354 GLY A C 1
ATOM 2676 O O . GLY A 1 354 ? -30.228 7.110 32.576 1.00 72.38 354 GLY A O 1
ATOM 2677 N N . ALA A 1 355 ? -32.089 7.974 31.681 1.00 77.75 355 ALA A N 1
ATOM 2678 C CA . ALA A 1 355 ? -31.518 8.146 30.348 1.00 77.75 355 ALA A CA 1
ATOM 2679 C C . ALA A 1 355 ? -30.402 9.198 30.344 1.00 77.75 355 ALA A C 1
ATOM 2681 O O . ALA A 1 355 ? -30.583 10.308 30.853 1.00 77.75 355 ALA A O 1
ATOM 2682 N N . SER A 1 356 ? -29.257 8.847 29.757 1.00 82.00 356 SER A N 1
ATOM 2683 C CA . SER A 1 356 ? -28.062 9.691 29.735 1.00 82.00 356 SER A CA 1
ATOM 2684 C C . SER A 1 356 ? -27.468 9.777 28.329 1.00 82.00 356 SER A C 1
ATOM 2686 O O . SER A 1 356 ? -27.323 8.760 27.654 1.00 82.00 356 SER A O 1
ATOM 2688 N N . ALA A 1 357 ? -27.092 10.979 27.903 1.00 82.75 357 ALA A N 1
ATOM 2689 C CA . ALA A 1 357 ? -26.405 11.246 26.642 1.00 82.75 357 ALA A CA 1
ATOM 2690 C C . ALA A 1 357 ? -25.137 12.055 26.918 1.00 82.75 357 ALA A C 1
ATOM 2692 O O . ALA A 1 357 ? -25.181 13.009 27.694 1.00 82.75 357 ALA A O 1
ATOM 2693 N N . SER A 1 358 ? -24.015 11.706 26.290 1.00 85.38 358 SER A N 1
ATOM 2694 C CA . SER A 1 358 ? -22.777 12.476 26.413 1.00 85.38 358 SER A CA 1
ATOM 2695 C C . SER A 1 358 ? -22.199 12.859 25.058 1.00 85.38 358 SER A C 1
ATOM 2697 O O . SER A 1 358 ? -22.406 12.178 24.053 1.00 85.38 358 SER A O 1
ATOM 2699 N N . MET A 1 359 ? -21.509 13.999 25.018 1.00 84.62 359 MET A N 1
ATOM 2700 C CA . MET A 1 359 ? -20.874 14.510 23.808 1.00 84.62 359 MET A CA 1
ATOM 2701 C C . MET A 1 359 ? -19.537 15.183 24.140 1.00 84.62 359 MET A C 1
ATOM 2703 O O . MET A 1 359 ? -19.483 16.054 25.017 1.00 84.62 359 MET A O 1
ATOM 2707 N N . PRO A 1 360 ? -18.445 14.834 23.437 1.00 89.81 360 PRO A N 1
ATOM 2708 C CA . PRO A 1 360 ? -17.190 15.553 23.566 1.00 89.81 360 PRO A CA 1
ATOM 2709 C C . PRO A 1 360 ? -17.241 16.895 22.824 1.00 89.81 360 PRO A C 1
ATOM 2711 O O . PRO A 1 360 ? -17.819 17.007 21.745 1.00 89.81 360 PRO A O 1
ATOM 2714 N N . PHE A 1 361 ? -16.570 17.914 23.358 1.00 88.50 361 PHE A N 1
ATOM 2715 C CA . PHE A 1 361 ? -16.391 19.204 22.698 1.00 88.50 361 PHE A CA 1
ATOM 2716 C C . PHE A 1 361 ? -14.988 19.768 22.902 1.00 88.50 361 PHE A C 1
ATOM 2718 O O . PHE A 1 361 ? -14.315 19.504 23.897 1.00 88.50 361 PHE A O 1
ATOM 2725 N N . ILE A 1 362 ? -14.536 20.565 21.936 1.00 90.94 362 ILE A N 1
ATOM 2726 C CA . ILE A 1 362 ? -13.174 21.100 21.907 1.00 90.94 362 ILE A CA 1
ATOM 2727 C C . ILE A 1 362 ? -13.176 22.543 22.408 1.00 90.94 362 ILE A C 1
ATOM 2729 O O . ILE A 1 362 ? -13.949 23.374 21.928 1.00 90.94 362 ILE A O 1
ATOM 2733 N N . VAL A 1 363 ? -12.256 22.859 23.320 1.00 89.31 363 VAL A N 1
ATOM 2734 C CA . VAL A 1 363 ? -11.961 24.223 23.770 1.00 89.31 363 VAL A CA 1
ATOM 2735 C C . VAL A 1 363 ? -10.617 24.682 23.209 1.00 89.31 363 VAL A C 1
ATOM 2737 O O . VAL A 1 363 ? -9.606 24.001 23.373 1.00 89.31 363 VAL A O 1
ATOM 2740 N N . GLN A 1 364 ? -10.582 25.866 22.593 1.00 91.31 364 GLN A N 1
ATOM 2741 C CA . GLN A 1 364 ? -9.356 26.485 22.073 1.00 91.31 364 GLN A CA 1
ATOM 2742 C C . GLN A 1 364 ? -9.209 27.935 22.552 1.00 91.31 364 GLN A C 1
ATOM 2744 O O . GLN A 1 364 ? -10.179 28.692 22.630 1.00 91.31 364 GLN A O 1
ATOM 2749 N N . LYS A 1 365 ? -7.972 28.345 22.863 1.00 85.69 365 LYS A N 1
ATOM 2750 C CA . LYS A 1 365 ? -7.644 29.761 23.092 1.00 85.69 365 LYS A CA 1
ATOM 2751 C C . LYS A 1 365 ? -7.632 30.501 21.756 1.00 85.69 365 LYS A C 1
ATOM 2753 O O . LYS A 1 365 ? -7.335 29.917 20.718 1.00 85.69 365 LYS A O 1
ATOM 2758 N N . LYS A 1 366 ? -7.963 31.792 21.788 1.00 76.88 366 LYS A N 1
ATOM 2759 C CA . LYS A 1 366 ? -7.780 32.662 20.625 1.00 76.88 366 LYS A CA 1
ATOM 2760 C C . LYS A 1 366 ? -6.279 32.698 20.303 1.00 76.88 366 LYS A C 1
ATOM 2762 O O . LYS A 1 366 ? -5.500 33.020 21.200 1.00 76.88 366 LYS A O 1
ATOM 2767 N N . GLY A 1 367 ? -5.927 32.296 19.083 1.00 59.22 367 GLY A N 1
ATOM 2768 C CA . GLY A 1 367 ? -4.587 32.472 18.522 1.00 59.22 367 GLY A CA 1
ATOM 2769 C C . GLY A 1 367 ? -4.250 33.935 18.297 1.00 59.22 367 GLY A C 1
ATOM 2770 O O . GLY A 1 367 ? -5.202 34.742 18.137 1.00 59.22 367 GLY A O 1
#